Protein AF-A0A1D3DMA7-F1 (afdb_monomer_lite)

InterPro domains:
  IPR007815 Erythromycin esterase [PF05139] (58-186)
  IPR007815 Erythromycin esterase [PF05139] (232-275)
  IPR007815 Erythromycin esterase [cd14728] (28-183)
  IPR052036 Hydrolase/Phosphoribosyltransferase-associated [PTHR31299] (12-186)

Foldseek 3Di:
DDPLLVQVVLLDQDDPDLCSCVVVVVLCPLPPDDDQDDQALFFACSLQVVLSVVVCCCVPVLQQEDEDADDFVLQVLLQCCLLVPPPRDVQSLVSLCPQFDPVSQSCQFDSNSVSSNVLSVVNVVDDSVSRYGYGYDDPPPVPSVLVVVLVVCVVPPVVCNVVSVVLCVLCVVQVPAVVSVVVVVVDDPDDDDGDDSDPPPPPPPPPPDDDDDPDPDPDDDDDDDDRRRDCPVSQADKDWGADAPDADDPVCVPPPRTDIDRNVVPDPDDDDDPDTDTTGGPDPDDRPPRVDHDRDPPDD

pLDDT: mean 76.36, std 21.08, range [23.17, 98.25]

Structure (mmCIF, N/CA/C/O backbone):
data_AF-A0A1D3DMA7-F1
#
_entry.id   AF-A0A1D3DMA7-F1
#
loop_
_atom_site.group_PDB
_atom_site.id
_atom_site.type_symbol
_atom_site.label_atom_id
_atom_site.label_alt_id
_atom_site.label_comp_id
_atom_site.label_asym_id
_atom_site.label_entity_id
_atom_site.label_seq_id
_atom_site.pdbx_PDB_ins_code
_atom_site.Cartn_x
_atom_site.Cartn_y
_atom_site.Cartn_z
_atom_site.occupancy
_atom_site.B_iso_or_equiv
_atom_site.auth_seq_id
_atom_site.auth_comp_id
_atom_site.auth_asym_id
_atom_site.auth_atom_id
_atom_site.pdbx_PDB_model_num
ATOM 1 N N . MET A 1 1 ? -9.209 20.433 20.152 1.00 55.00 1 MET A N 1
ATOM 2 C CA . MET A 1 1 ? -9.693 19.279 19.365 1.00 55.00 1 MET A CA 1
ATOM 3 C C . MET A 1 1 ? -11.084 19.593 18.823 1.00 55.00 1 MET A C 1
ATOM 5 O O . MET A 1 1 ? -11.926 20.002 19.622 1.00 55.00 1 MET A O 1
ATOM 9 N N . PRO A 1 2 ? -11.323 19.481 17.505 1.00 68.88 2 PRO A N 1
ATOM 10 C CA . PRO A 1 2 ? -12.622 19.779 16.900 1.00 68.88 2 PRO A CA 1
ATOM 11 C C . PRO A 1 2 ? -13.761 18.920 17.488 1.00 68.88 2 PRO A C 1
ATOM 13 O O . PRO A 1 2 ? -13.507 17.783 17.899 1.00 68.88 2 PRO A O 1
ATOM 16 N N . PRO A 1 3 ? -15.020 19.403 17.503 1.00 76.44 3 PRO A N 1
ATOM 17 C CA . PRO A 1 3 ? -16.158 18.659 18.055 1.00 76.44 3 PRO A CA 1
ATOM 18 C C . PRO A 1 3 ? -16.335 17.261 17.451 1.00 76.44 3 PRO A C 1
ATOM 20 O O . PRO A 1 3 ? -16.655 16.321 18.177 1.00 76.44 3 PRO A O 1
ATOM 23 N N . THR A 1 4 ? -16.081 17.118 16.147 1.00 77.00 4 THR A N 1
ATOM 24 C CA . THR A 1 4 ? -16.158 15.840 15.426 1.00 77.00 4 THR A CA 1
ATOM 25 C C . THR A 1 4 ? -15.090 14.861 15.898 1.00 77.00 4 THR A C 1
ATOM 27 O O . THR A 1 4 ? -15.424 13.735 16.235 1.00 77.00 4 THR A O 1
ATOM 30 N N . ALA A 1 5 ? -13.832 15.293 16.033 1.00 77.38 5 ALA A N 1
ATOM 31 C CA . ALA A 1 5 ? -12.761 14.430 16.532 1.00 77.38 5 ALA A CA 1
ATOM 32 C C . ALA A 1 5 ? -13.073 13.903 17.946 1.00 77.38 5 ALA A C 1
ATOM 34 O O . ALA A 1 5 ? -12.804 12.747 18.254 1.00 77.38 5 ALA A O 1
ATOM 35 N N . ARG A 1 6 ? -13.714 14.714 18.804 1.00 82.81 6 ARG A N 1
ATOM 36 C CA . ARG A 1 6 ? -14.122 14.280 20.158 1.00 82.81 6 A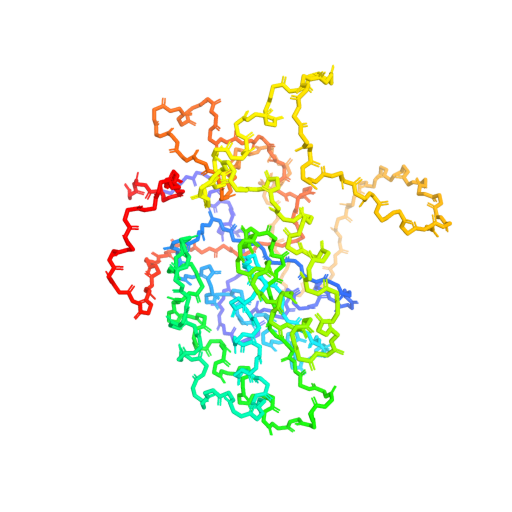RG A CA 1
ATOM 37 C C . ARG A 1 6 ? -15.184 13.193 20.126 1.00 82.81 6 ARG A C 1
ATOM 39 O O . ARG A 1 6 ? -15.147 12.304 20.967 1.00 82.81 6 ARG A O 1
ATOM 46 N N . ARG A 1 7 ? -16.106 13.273 19.168 1.00 84.19 7 ARG A N 1
ATOM 47 C CA . ARG A 1 7 ? -17.115 12.238 18.931 1.00 84.19 7 ARG A CA 1
ATOM 48 C C . ARG A 1 7 ? -16.476 10.952 18.424 1.00 84.19 7 ARG A C 1
ATOM 50 O O . ARG A 1 7 ? -16.664 9.925 19.056 1.00 84.19 7 ARG A O 1
ATOM 57 N N . VAL A 1 8 ? -15.627 11.043 17.396 1.00 83.56 8 VAL A N 1
ATOM 58 C CA . VAL A 1 8 ? -14.876 9.894 16.862 1.00 83.56 8 VAL A CA 1
ATOM 59 C C . VAL A 1 8 ? -14.104 9.189 17.977 1.00 83.56 8 VAL A C 1
ATOM 61 O O . VAL A 1 8 ? -14.236 7.985 18.150 1.00 83.56 8 VAL A O 1
ATOM 64 N N . ARG A 1 9 ? -13.356 9.939 18.794 1.00 82.38 9 ARG A N 1
ATOM 65 C CA . ARG A 1 9 ? -12.587 9.374 19.908 1.00 82.38 9 ARG A CA 1
ATOM 66 C C . ARG A 1 9 ? -13.458 8.721 20.984 1.00 82.38 9 ARG A C 1
ATOM 68 O O . ARG A 1 9 ? -13.053 7.715 21.548 1.00 82.38 9 ARG A O 1
ATOM 75 N N . ALA A 1 10 ? -14.614 9.304 21.305 1.00 83.38 10 ALA A N 1
ATOM 76 C CA . ALA A 1 10 ? -15.541 8.740 22.291 1.00 83.38 10 ALA A CA 1
ATOM 77 C C . ALA A 1 10 ? -16.228 7.455 21.799 1.00 83.38 10 ALA A C 1
ATOM 79 O O . ALA A 1 10 ? -16.635 6.629 22.615 1.00 83.38 10 ALA A O 1
ATOM 80 N N . ASP A 1 11 ? -16.350 7.317 20.482 1.00 84.75 11 ASP A N 1
ATOM 81 C CA . ASP A 1 11 ? -17.000 6.202 19.800 1.00 84.75 11 ASP A CA 1
ATOM 82 C C . ASP A 1 11 ? -16.021 5.070 19.442 1.00 84.75 11 ASP A C 1
ATOM 84 O O . ASP A 1 11 ? -16.431 3.916 19.310 1.00 84.75 11 ASP A O 1
ATOM 88 N N . ALA A 1 12 ? -14.728 5.385 19.314 1.00 84.62 12 ALA A N 1
ATOM 89 C CA . ALA A 1 12 ? -13.679 4.439 18.956 1.00 84.62 12 ALA A CA 1
ATOM 90 C C . ALA A 1 12 ? -13.408 3.404 20.059 1.00 84.62 12 ALA A C 1
ATOM 92 O O . ALA A 1 12 ? -13.396 3.708 21.255 1.00 84.62 12 ALA A O 1
ATOM 93 N N . LEU A 1 13 ? -13.106 2.175 19.637 1.00 85.00 13 LEU A N 1
ATOM 94 C CA . LEU A 1 13 ? -12.582 1.146 20.529 1.00 85.00 13 LEU A CA 1
ATOM 95 C C . LEU A 1 13 ? -11.100 1.438 20.816 1.00 85.00 13 LEU A C 1
ATOM 97 O O . LEU A 1 13 ? -10.334 1.658 19.875 1.00 85.00 13 LEU A O 1
ATOM 101 N N . PRO A 1 14 ? -10.674 1.469 22.091 1.00 82.12 14 PRO A N 1
ATOM 102 C CA . PRO A 1 14 ? -9.294 1.778 22.426 1.00 82.12 14 PRO A CA 1
ATOM 103 C C . PRO A 1 14 ? -8.364 0.641 21.997 1.00 82.12 14 PRO A C 1
ATOM 105 O O . PRO A 1 14 ? -8.670 -0.535 22.187 1.00 82.12 14 PRO A O 1
ATOM 108 N N . HIS A 1 15 ? -7.188 0.999 21.484 1.00 81.38 15 HIS A N 1
ATOM 109 C CA . HIS A 1 15 ? -6.123 0.039 21.228 1.00 81.38 15 HIS A CA 1
ATOM 110 C C . HIS A 1 15 ? -5.369 -0.258 22.533 1.00 81.38 15 HIS A C 1
ATOM 112 O O . HIS A 1 15 ? -4.537 0.534 22.973 1.00 81.38 15 HIS A O 1
ATOM 118 N N . THR A 1 16 ? -5.687 -1.379 23.179 1.00 80.88 16 THR A N 1
ATOM 119 C CA . THR A 1 16 ? -5.141 -1.781 24.490 1.00 80.88 16 THR A CA 1
ATOM 120 C C . THR A 1 16 ? -4.220 -3.002 24.421 1.00 80.88 16 THR A C 1
ATOM 122 O O . THR A 1 16 ? -3.730 -3.458 25.452 1.00 80.88 16 THR A O 1
ATOM 125 N N . GLY A 1 17 ? -3.955 -3.525 23.220 1.00 77.06 17 GLY A N 1
ATOM 126 C CA . GLY A 1 17 ? -3.071 -4.671 23.005 1.00 77.06 17 GLY A CA 1
ATOM 127 C C . GLY A 1 17 ? -3.348 -5.447 21.709 1.00 77.06 17 GLY A C 1
ATOM 128 O O . GLY A 1 17 ? -4.149 -5.001 20.883 1.00 77.06 17 GLY A O 1
ATOM 129 N N . PRO A 1 18 ? -2.729 -6.630 21.535 1.00 70.50 18 PRO A N 1
ATOM 130 C CA . PRO A 1 18 ? -2.763 -7.399 20.283 1.00 70.50 18 PRO A CA 1
ATOM 131 C C . PRO A 1 18 ? -4.171 -7.752 19.771 1.00 70.50 18 PRO A C 1
ATOM 133 O O . PRO A 1 18 ? -4.418 -7.703 18.569 1.00 70.50 18 PRO A O 1
ATOM 136 N N . GLY A 1 19 ? -5.116 -8.032 20.676 1.00 81.69 19 GLY A N 1
ATOM 137 C CA . GLY A 1 19 ? -6.510 -8.352 20.329 1.00 81.69 19 GLY A CA 1
ATOM 138 C C . GLY A 1 19 ? -7.369 -7.143 19.941 1.00 81.69 19 GLY A C 1
ATOM 139 O O . GLY A 1 19 ? -8.528 -7.291 19.573 1.00 81.69 19 GLY A O 1
ATOM 140 N N . SER A 1 20 ? -6.834 -5.919 19.979 1.00 85.38 20 SER A N 1
ATOM 141 C CA . SER A 1 20 ? -7.636 -4.716 19.680 1.00 85.38 20 SER A CA 1
ATOM 142 C C . SER A 1 20 ? -8.112 -4.651 18.227 1.00 85.38 20 SER A C 1
ATOM 144 O O . SER A 1 20 ? -9.029 -3.897 17.916 1.00 85.38 20 SER A O 1
ATOM 146 N N . LEU A 1 21 ? -7.478 -5.415 17.332 1.00 86.75 21 LEU A N 1
ATOM 147 C CA . LEU A 1 21 ? -7.894 -5.538 15.936 1.00 86.75 21 LEU A CA 1
ATOM 148 C C . LEU A 1 21 ? -8.882 -6.691 15.710 1.00 86.75 21 LEU A C 1
ATOM 150 O O . LEU A 1 21 ? -9.400 -6.799 14.604 1.00 86.75 21 LEU A O 1
ATOM 154 N N . ASP A 1 22 ? -9.190 -7.518 16.716 1.00 90.31 22 ASP A N 1
ATOM 155 C CA . ASP A 1 22 ? -10.132 -8.639 16.565 1.00 90.31 22 ASP A CA 1
ATOM 156 C C . ASP A 1 22 ? -11.498 -8.189 16.023 1.00 90.31 22 ASP A C 1
ATOM 158 O O . ASP A 1 22 ? -11.943 -8.781 15.040 1.00 90.31 22 ASP A O 1
ATOM 162 N N . PRO A 1 23 ? -12.116 -7.089 16.507 1.00 89.12 23 PRO A N 1
ATOM 163 C CA . PRO A 1 23 ? -13.382 -6.615 15.944 1.00 89.12 23 PRO A CA 1
ATOM 164 C C . PRO A 1 23 ? -13.278 -6.219 14.463 1.00 89.12 23 PRO A C 1
ATOM 166 O O . PRO A 1 23 ? -14.229 -6.385 13.701 1.00 89.12 23 PRO A O 1
ATOM 169 N N . LEU A 1 24 ? -12.120 -5.698 14.035 1.00 88.88 24 LEU A N 1
ATOM 170 C CA . LEU A 1 24 ? -11.867 -5.386 12.628 1.00 88.88 24 LEU A CA 1
ATOM 171 C C . LEU A 1 24 ? -11.730 -6.673 11.806 1.00 88.88 24 LEU A C 1
ATOM 173 O O . LEU A 1 24 ? -12.320 -6.772 10.735 1.00 88.88 24 LEU A O 1
ATOM 177 N N . MET A 1 25 ? -10.998 -7.668 12.312 1.00 91.38 25 MET A N 1
ATOM 178 C CA . MET A 1 25 ? -10.810 -8.955 11.635 1.00 91.38 25 MET A CA 1
ATOM 179 C C . MET A 1 25 ? -12.112 -9.757 11.529 1.00 91.38 25 MET A C 1
ATOM 181 O O . MET A 1 25 ? -12.370 -10.374 10.497 1.00 91.38 25 MET A O 1
ATOM 185 N N . GLU A 1 26 ? -12.948 -9.727 12.568 1.00 91.31 26 GLU A N 1
ATOM 186 C CA . GLU A 1 26 ? -14.300 -10.293 12.551 1.00 91.31 26 GLU A CA 1
ATOM 187 C C . GLU A 1 26 ? -15.176 -9.600 11.506 1.00 91.31 26 GLU A C 1
ATOM 189 O O . GLU A 1 26 ? -15.874 -10.270 10.747 1.00 91.31 26 GLU A O 1
ATOM 194 N N . ARG A 1 27 ? -15.098 -8.265 11.417 1.00 88.75 27 ARG A N 1
ATOM 195 C CA . ARG A 1 27 ? -15.850 -7.490 10.424 1.00 88.75 27 ARG A CA 1
ATOM 196 C C . ARG A 1 27 ? -15.408 -7.772 8.991 1.00 88.75 27 ARG A C 1
ATOM 198 O O . ARG A 1 27 ? -16.258 -7.840 8.109 1.00 88.75 27 ARG A O 1
ATOM 205 N N . ILE A 1 28 ? -14.103 -7.913 8.754 1.00 91.50 28 ILE A N 1
ATOM 206 C CA . ILE A 1 28 ? -13.573 -8.289 7.438 1.00 91.50 28 ILE A CA 1
ATOM 207 C C . ILE A 1 28 ? -14.116 -9.665 7.020 1.00 91.50 28 ILE A C 1
ATOM 209 O O . ILE A 1 28 ? -14.446 -9.863 5.850 1.00 91.50 28 ILE A O 1
ATOM 213 N N . GLY A 1 29 ? -14.243 -10.600 7.969 1.00 91.25 29 GLY A N 1
ATOM 214 C CA . GLY A 1 29 ? -14.811 -11.924 7.723 1.00 91.25 29 GLY A CA 1
ATOM 215 C C . GLY A 1 29 ? -14.066 -12.674 6.615 1.00 91.25 29 GLY A C 1
ATOM 216 O O . GLY A 1 29 ? -12.837 -12.760 6.637 1.00 91.25 29 GLY A O 1
ATOM 217 N N . ASP A 1 30 ? -14.823 -13.178 5.637 1.00 90.94 30 ASP A N 1
ATOM 218 C CA . ASP A 1 30 ? -14.319 -13.937 4.482 1.00 90.94 30 ASP A CA 1
ATOM 219 C C . ASP A 1 30 ? -14.198 -13.076 3.207 1.00 90.94 30 ASP A C 1
ATOM 221 O O . ASP A 1 30 ? -14.293 -13.578 2.081 1.00 90.94 30 ASP A O 1
ATOM 225 N N . ALA A 1 31 ? -14.040 -11.755 3.355 1.00 93.06 31 ALA A N 1
ATOM 226 C CA . ALA A 1 31 ? -13.909 -10.857 2.215 1.00 93.06 31 ALA A CA 1
ATOM 227 C C . ALA A 1 31 ? -12.736 -11.268 1.308 1.00 93.06 31 ALA A C 1
ATOM 229 O O . ALA A 1 31 ? -11.591 -11.400 1.737 1.00 93.06 31 ALA A O 1
ATOM 230 N N . ARG A 1 32 ? -13.019 -11.418 0.008 1.00 92.00 32 ARG A N 1
ATOM 231 C CA . ARG A 1 32 ? -12.004 -11.777 -0.995 1.00 92.00 32 ARG A CA 1
ATOM 232 C C . ARG A 1 32 ? -10.991 -10.658 -1.245 1.00 92.00 32 ARG A C 1
ATOM 234 O O . ARG A 1 32 ? -9.854 -10.932 -1.620 1.00 92.00 32 ARG A O 1
ATOM 241 N N . TYR A 1 33 ? -11.425 -9.412 -1.085 1.00 94.00 33 TYR A N 1
ATOM 242 C CA . TYR A 1 33 ? -10.616 -8.218 -1.286 1.00 94.00 33 TYR A CA 1
ATOM 243 C C . TYR A 1 33 ? -10.794 -7.307 -0.080 1.00 94.00 33 TYR A C 1
ATOM 245 O O . TYR A 1 33 ? -11.924 -7.025 0.314 1.00 94.00 33 TYR A O 1
ATOM 253 N N . VAL A 1 34 ? -9.680 -6.835 0.471 1.00 95.00 34 VAL A N 1
ATOM 254 C CA . VAL A 1 34 ? -9.659 -5.855 1.556 1.00 95.00 34 VAL A CA 1
ATOM 255 C C . VAL A 1 34 ? -8.923 -4.631 1.037 1.00 95.00 34 VAL A C 1
ATOM 257 O O . VAL A 1 34 ? -7.762 -4.726 0.643 1.00 95.00 34 VAL A O 1
ATOM 260 N N . LEU A 1 35 ? -9.620 -3.499 0.985 1.00 94.62 35 LEU A N 1
ATOM 261 C CA . LEU A 1 35 ? -9.072 -2.232 0.514 1.00 94.62 35 LEU A CA 1
ATOM 262 C C . LEU A 1 35 ? -8.754 -1.369 1.730 1.00 94.62 35 LEU A C 1
ATOM 264 O O . LEU A 1 35 ? -9.647 -1.048 2.512 1.00 94.62 35 LEU A O 1
ATOM 268 N N . ILE A 1 36 ? -7.484 -1.008 1.890 1.00 92.25 36 ILE A N 1
ATOM 269 C CA . ILE A 1 36 ? -7.024 -0.183 3.004 1.00 92.25 36 ILE A CA 1
ATOM 270 C C . ILE A 1 36 ? -6.544 1.141 2.426 1.00 92.25 36 ILE A C 1
ATOM 272 O O . ILE A 1 36 ? -5.622 1.168 1.617 1.00 92.25 36 ILE A O 1
ATOM 276 N N . GLY A 1 37 ? -7.216 2.223 2.811 1.00 89.00 37 GLY A N 1
ATOM 277 C CA . GLY A 1 37 ? -6.834 3.580 2.439 1.00 89.00 37 GLY A CA 1
ATOM 278 C C . GLY A 1 37 ? -6.134 4.302 3.583 1.00 89.00 37 GLY A C 1
ATOM 279 O O . GLY A 1 37 ? -6.285 3.947 4.752 1.00 89.00 37 GLY A O 1
ATOM 280 N N . GLU A 1 38 ? -5.426 5.365 3.235 1.00 86.56 38 GLU A N 1
ATOM 281 C CA . GLU A 1 38 ? -4.808 6.303 4.169 1.00 86.56 38 GLU A CA 1
ATOM 282 C C . GLU A 1 38 ? -5.386 7.708 4.001 1.00 86.56 38 GLU A C 1
ATOM 284 O O . GLU A 1 38 ? -6.177 7.939 3.091 1.00 86.56 38 GLU A O 1
ATOM 289 N N . ALA A 1 39 ? -5.034 8.637 4.900 1.00 83.38 39 ALA A N 1
ATOM 290 C CA . ALA A 1 39 ? -5.428 10.048 4.802 1.00 83.38 39 ALA A CA 1
ATOM 291 C C . ALA A 1 39 ? -4.294 10.957 4.268 1.00 83.38 39 ALA A C 1
ATOM 293 O O . ALA A 1 39 ? -4.525 12.126 3.948 1.00 83.38 39 ALA A O 1
ATOM 294 N N . SER A 1 40 ? -3.062 10.441 4.178 1.00 81.94 40 SER A N 1
ATOM 295 C CA . SER A 1 40 ? -1.881 11.146 3.668 1.00 81.94 40 SER A CA 1
ATOM 296 C C . SER A 1 40 ? -0.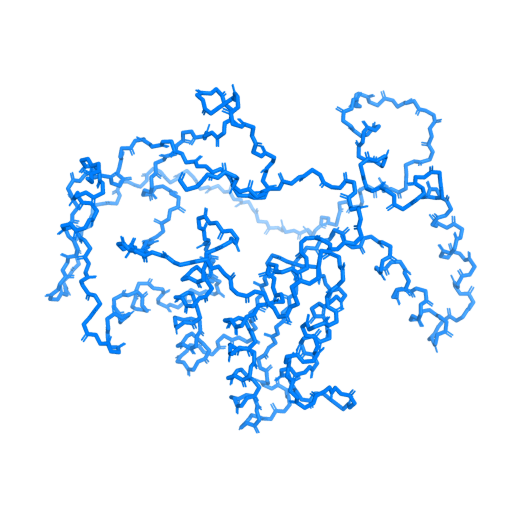771 10.149 3.312 1.00 81.94 40 SER A C 1
ATOM 298 O O . SER A 1 40 ? -0.642 9.130 3.979 1.00 81.94 40 SER A O 1
ATOM 300 N N . HIS A 1 41 ? 0.083 10.497 2.346 1.00 85.12 41 HIS A N 1
ATOM 301 C CA . HIS A 1 41 ? 1.282 9.713 2.036 1.00 85.12 41 HIS A CA 1
ATOM 302 C C . HIS A 1 41 ? 2.475 10.024 2.953 1.00 85.12 41 HIS A C 1
ATOM 304 O O . HIS A 1 41 ? 3.427 9.257 2.986 1.00 85.12 41 HIS A O 1
ATOM 310 N N . GLY A 1 42 ? 2.472 11.154 3.670 1.00 82.62 42 GLY A N 1
ATOM 311 C CA . GLY A 1 42 ? 3.632 11.670 4.417 1.00 82.62 42 GLY A CA 1
ATOM 312 C C . GLY A 1 42 ? 3.638 11.334 5.910 1.00 82.62 42 GLY A C 1
ATOM 313 O O . GLY A 1 42 ? 4.420 11.909 6.667 1.00 82.62 42 GLY A O 1
ATOM 314 N N . THR A 1 43 ? 2.752 10.442 6.351 1.00 87.06 43 THR A N 1
ATOM 315 C CA . THR A 1 43 ? 2.508 10.141 7.767 1.00 87.06 43 THR A CA 1
ATOM 316 C C . THR A 1 43 ? 2.913 8.707 8.090 1.00 87.06 43 THR A C 1
ATOM 318 O O . THR A 1 43 ? 2.365 7.777 7.506 1.00 87.06 43 THR A O 1
ATOM 321 N N . ALA A 1 44 ? 3.825 8.511 9.045 1.00 87.75 44 ALA A N 1
ATOM 322 C CA . ALA A 1 44 ? 4.375 7.189 9.369 1.00 87.75 44 ALA A CA 1
ATOM 323 C C . ALA A 1 44 ? 3.294 6.184 9.801 1.00 87.75 44 ALA A C 1
ATOM 325 O O . ALA A 1 44 ? 3.272 5.027 9.381 1.00 87.75 44 ALA A O 1
ATOM 326 N N . GLU A 1 45 ? 2.343 6.637 10.612 1.00 89.62 45 GLU A N 1
ATOM 327 C CA . GLU A 1 45 ? 1.282 5.803 11.161 1.00 89.62 45 GLU A CA 1
ATOM 328 C C . GLU A 1 45 ? 0.327 5.264 10.090 1.00 89.62 45 GLU A C 1
ATOM 330 O O . GLU A 1 45 ? -0.263 4.203 10.291 1.00 89.62 45 GLU A O 1
ATOM 335 N N . PHE A 1 46 ? 0.214 5.941 8.946 1.00 89.38 46 PHE A N 1
ATOM 336 C CA . PHE A 1 46 ? -0.579 5.466 7.814 1.00 89.38 46 PHE A CA 1
ATOM 337 C C . PHE A 1 46 ? 0.090 4.333 7.029 1.00 89.38 46 PHE A C 1
ATOM 339 O O . PHE A 1 46 ? -0.602 3.632 6.310 1.00 89.38 46 PHE A O 1
ATOM 346 N N . TYR A 1 47 ? 1.370 4.042 7.267 1.00 92.38 47 TYR A N 1
ATOM 347 C CA . TYR A 1 47 ? 2.015 2.812 6.787 1.00 92.38 47 TYR A CA 1
ATOM 348 C C . TYR A 1 47 ? 2.074 1.759 7.891 1.00 92.38 47 TYR A C 1
ATOM 350 O O . TYR A 1 47 ? 1.798 0.580 7.664 1.00 92.38 47 TYR A O 1
ATOM 358 N N . ARG A 1 48 ? 2.389 2.190 9.117 1.00 89.56 48 ARG A N 1
ATOM 359 C CA . ARG A 1 48 ? 2.555 1.292 10.262 1.00 89.56 48 ARG A CA 1
ATOM 360 C C . ARG A 1 48 ? 1.261 0.596 10.666 1.00 89.56 48 ARG A C 1
ATOM 362 O O . ARG A 1 48 ? 1.267 -0.611 10.882 1.00 89.56 48 ARG A O 1
ATOM 369 N N . TRP A 1 49 ? 0.153 1.328 10.783 1.00 90.06 49 TRP A N 1
ATOM 370 C CA . TRP A 1 49 ? -1.097 0.731 11.258 1.00 90.06 49 TRP A CA 1
ATOM 371 C C . TRP A 1 49 ? -1.775 -0.166 10.237 1.00 90.06 49 TRP A C 1
ATOM 373 O O . TRP A 1 49 ? -2.256 -1.210 10.661 1.00 90.06 49 TRP A O 1
ATOM 383 N N . PRO A 1 50 ? -1.794 0.149 8.929 1.00 91.75 50 PRO A N 1
ATOM 384 C CA . PRO A 1 50 ? -2.245 -0.802 7.914 1.00 91.75 50 PRO A CA 1
ATOM 385 C C . PRO A 1 50 ? -1.417 -2.083 7.833 1.00 91.75 50 PRO A C 1
ATOM 387 O O . PRO A 1 50 ? -1.961 -3.127 7.467 1.00 91.75 50 PRO A O 1
ATOM 390 N N . ALA A 1 51 ? -0.133 -2.045 8.208 1.00 93.88 51 ALA A N 1
ATOM 391 C CA . ALA A 1 51 ? 0.705 -3.239 8.227 1.00 93.88 51 ALA A CA 1
ATOM 392 C C . ALA A 1 51 ? 0.171 -4.304 9.202 1.00 93.88 51 ALA A C 1
ATOM 394 O O . ALA A 1 51 ? 0.135 -5.476 8.844 1.00 93.88 51 ALA A O 1
ATOM 395 N N . GLU A 1 52 ? -0.310 -3.926 10.390 1.00 91.56 52 GLU A N 1
ATOM 396 C CA . GLU A 1 52 ? -0.770 -4.880 11.415 1.00 91.56 52 GLU A CA 1
ATOM 397 C C . GLU A 1 52 ? -1.966 -5.765 10.991 1.00 91.56 52 GLU A C 1
ATOM 399 O O . GLU A 1 52 ? -1.829 -6.992 11.010 1.00 91.56 52 GLU A O 1
ATOM 404 N N . PRO A 1 53 ? -3.127 -5.233 10.551 1.00 91.81 53 PRO A N 1
ATOM 405 C CA . PRO A 1 53 ? -4.202 -6.072 10.034 1.00 91.81 53 PRO A CA 1
ATOM 406 C C . PRO A 1 53 ? -3.772 -6.799 8.756 1.00 91.81 53 PRO A C 1
ATOM 408 O O . PRO A 1 53 ? -4.187 -7.932 8.551 1.00 91.81 53 PRO A O 1
ATOM 411 N N . THR A 1 54 ? -2.892 -6.221 7.929 1.00 96.19 54 THR A N 1
ATOM 412 C CA . THR A 1 54 ? -2.362 -6.913 6.741 1.00 96.19 54 THR A CA 1
ATOM 413 C C . THR A 1 54 ? -1.571 -8.167 7.119 1.00 96.19 54 THR A C 1
ATOM 415 O O . THR A 1 54 ? -1.760 -9.211 6.494 1.00 96.19 54 THR A O 1
ATOM 418 N N . ARG A 1 55 ? -0.743 -8.112 8.173 1.00 96.00 55 ARG A N 1
ATOM 419 C CA . ARG A 1 55 ? -0.043 -9.292 8.706 1.00 96.00 55 ARG A CA 1
ATOM 420 C C . ARG A 1 55 ? -1.030 -10.374 9.124 1.00 96.00 55 ARG A C 1
ATOM 422 O O . ARG A 1 55 ? -0.907 -11.512 8.684 1.00 96.00 55 ARG A O 1
ATOM 429 N N . ARG A 1 56 ? -2.065 -9.997 9.879 1.00 94.94 56 ARG A N 1
ATOM 430 C CA . ARG A 1 56 ? -3.120 -10.924 10.311 1.00 94.94 56 ARG A CA 1
ATOM 431 C C . ARG A 1 56 ? -3.910 -11.504 9.142 1.00 94.94 56 ARG A C 1
ATOM 433 O O . ARG A 1 56 ? -4.230 -12.684 9.149 1.00 94.94 56 ARG A O 1
ATOM 440 N N . LEU A 1 57 ? -4.199 -10.721 8.106 1.00 95.81 57 LEU A N 1
ATOM 441 C CA . LEU A 1 57 ? -4.864 -11.216 6.896 1.00 95.81 57 LEU A CA 1
ATOM 442 C C . LEU A 1 57 ? -4.008 -12.249 6.152 1.00 95.81 57 LEU A C 1
ATOM 444 O O . LEU A 1 57 ? -4.526 -13.249 5.651 1.00 95.81 57 LEU A O 1
ATOM 448 N N . VAL A 1 58 ? -2.695 -12.039 6.107 1.00 96.25 58 VAL A N 1
ATOM 449 C CA . VAL A 1 58 ? -1.748 -13.005 5.545 1.00 96.25 58 VAL A CA 1
ATOM 450 C C . VAL A 1 58 ? -1.684 -14.275 6.404 1.00 96.25 58 VAL A C 1
ATOM 452 O O . VAL A 1 58 ? -1.835 -15.377 5.878 1.00 96.25 58 VAL A O 1
ATOM 455 N N . GLU A 1 59 ? -1.520 -14.135 7.719 1.00 94.94 59 GLU A N 1
ATOM 456 C CA . GLU A 1 59 ? -1.325 -15.255 8.648 1.00 94.94 59 GLU A CA 1
ATOM 457 C C . GLU A 1 59 ? -2.603 -16.071 8.903 1.00 94.94 59 GLU A C 1
ATOM 459 O O . GLU A 1 59 ? -2.560 -17.301 8.895 1.00 94.94 59 GLU A O 1
ATOM 464 N N . GLU A 1 60 ? -3.739 -15.403 9.113 1.00 94.25 60 GLU A N 1
ATOM 465 C CA . GLU A 1 60 ? -4.992 -16.001 9.599 1.00 94.25 60 GLU A CA 1
ATOM 466 C C . GLU A 1 60 ? -6.036 -16.226 8.500 1.00 94.25 60 GLU A C 1
ATOM 468 O O . GLU A 1 60 ? -6.972 -17.004 8.697 1.00 94.25 60 GLU A O 1
ATOM 473 N N . ARG A 1 61 ? -5.936 -15.509 7.372 1.00 92.69 61 ARG A N 1
ATOM 474 C CA . ARG A 1 61 ? -6.934 -15.541 6.282 1.00 92.69 61 ARG A CA 1
ATOM 475 C C . ARG A 1 61 ? -6.353 -15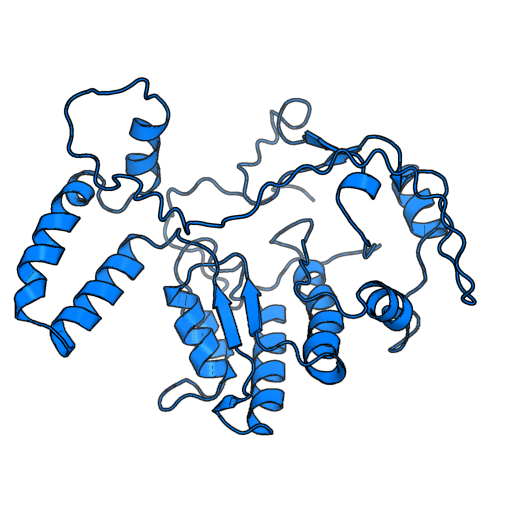.961 4.932 1.00 92.69 61 ARG A C 1
ATOM 477 O O . ARG A 1 61 ? -7.098 -16.111 3.970 1.00 92.69 61 ARG A O 1
ATOM 484 N N . GLY A 1 62 ? -5.045 -16.210 4.856 1.00 91.94 62 GLY A N 1
ATOM 485 C CA . GLY A 1 62 ? -4.405 -16.764 3.663 1.00 91.94 62 GLY A CA 1
ATOM 486 C C . GLY A 1 62 ? -4.395 -15.819 2.461 1.00 91.94 62 GLY A C 1
ATOM 487 O O . GLY A 1 62 ? -4.379 -16.286 1.318 1.00 91.94 62 GLY A O 1
ATOM 488 N N . VAL A 1 63 ? -4.398 -14.500 2.695 1.00 94.81 63 VAL A N 1
ATOM 489 C CA . VAL A 1 63 ? -4.220 -13.514 1.622 1.00 94.81 63 VAL A CA 1
ATOM 490 C C . VAL A 1 63 ? -2.929 -13.811 0.859 1.00 94.81 63 VAL A C 1
ATOM 492 O O . VAL A 1 63 ? -1.853 -13.938 1.438 1.00 94.81 63 VAL A O 1
ATOM 495 N N . SER A 1 64 ? -3.047 -13.946 -0.463 1.00 94.50 64 SER A N 1
ATOM 496 C CA . SER A 1 64 ? -1.954 -14.431 -1.317 1.00 94.50 64 SER A CA 1
ATOM 497 C C . SER A 1 64 ? -1.058 -13.321 -1.865 1.00 94.50 64 SER A C 1
ATOM 499 O O . SER A 1 64 ? 0.026 -13.602 -2.373 1.00 94.50 64 SER A O 1
ATOM 501 N N . PHE A 1 65 ? -1.486 -12.062 -1.795 1.00 95.94 65 PHE A N 1
ATOM 502 C CA . PHE A 1 65 ? -0.650 -10.925 -2.161 1.00 95.94 65 PHE A CA 1
ATOM 503 C C . PHE A 1 65 ? -1.155 -9.624 -1.544 1.00 95.94 65 PHE A C 1
ATOM 505 O O . PHE A 1 65 ? -2.341 -9.473 -1.260 1.00 95.94 65 PHE A O 1
ATOM 512 N N . VAL A 1 66 ? -0.240 -8.670 -1.413 1.00 96.50 66 VAL A N 1
ATOM 513 C CA . VAL A 1 66 ? -0.524 -7.272 -1.093 1.00 96.50 66 VAL A CA 1
ATOM 514 C C . VAL A 1 66 ? -0.253 -6.448 -2.344 1.00 96.50 66 VAL A C 1
ATOM 516 O O . VAL A 1 66 ? 0.775 -6.635 -2.996 1.00 96.50 66 VAL A O 1
ATOM 519 N N . ALA A 1 67 ? -1.177 -5.565 -2.706 1.00 93.56 67 ALA A N 1
ATOM 520 C CA . ALA A 1 67 ? -1.029 -4.685 -3.855 1.00 93.56 67 ALA A CA 1
ATOM 521 C C . ALA A 1 67 ? -1.170 -3.227 -3.414 1.00 93.56 67 ALA A C 1
ATOM 523 O O . ALA A 1 67 ? -2.097 -2.900 -2.678 1.00 93.56 67 ALA A O 1
ATOM 524 N N . VAL A 1 68 ? -0.233 -2.381 -3.836 1.00 91.62 68 VAL A N 1
ATOM 525 C CA . VAL A 1 68 ? -0.103 -0.993 -3.380 1.00 91.62 68 VAL A CA 1
ATOM 526 C C . VAL A 1 68 ? -0.265 0.001 -4.531 1.00 91.62 68 VAL A C 1
ATOM 528 O O . VAL A 1 68 ? -0.015 -0.343 -5.689 1.00 91.62 68 VAL A O 1
ATOM 531 N N . GLU A 1 69 ? -0.659 1.234 -4.203 1.00 87.88 69 GLU A N 1
ATOM 532 C CA . GLU A 1 69 ? -0.684 2.392 -5.113 1.00 87.88 69 GLU A CA 1
ATOM 533 C C . GLU A 1 69 ? 0.750 2.775 -5.501 1.00 87.88 69 GLU A C 1
ATOM 535 O O . GLU A 1 69 ? 1.392 3.622 -4.888 1.00 87.88 69 GLU A O 1
ATOM 540 N N . GLY A 1 70 ? 1.325 2.052 -6.454 1.00 80.38 70 GLY A N 1
ATOM 541 C CA . GLY A 1 70 ? 2.658 2.328 -6.953 1.00 80.38 70 GLY A CA 1
ATOM 542 C C . GLY A 1 70 ? 2.969 1.547 -8.214 1.00 80.38 70 GLY A C 1
ATOM 543 O O . GLY A 1 70 ? 2.295 0.575 -8.556 1.00 80.38 70 GLY A O 1
ATOM 544 N N . ASP A 1 71 ? 4.015 1.978 -8.905 1.00 77.31 71 ASP A N 1
ATOM 545 C CA . ASP A 1 71 ? 4.346 1.491 -10.237 1.00 77.31 71 ASP A CA 1
ATOM 546 C C . ASP A 1 71 ? 4.769 0.022 -10.287 1.00 77.31 71 ASP A C 1
ATOM 548 O O . ASP A 1 71 ? 5.619 -0.439 -9.517 1.00 77.31 71 ASP A O 1
ATOM 552 N N . TRP A 1 72 ? 4.235 -0.702 -11.272 1.00 79.38 72 TRP A N 1
ATOM 553 C CA . TRP A 1 72 ? 4.529 -2.120 -11.477 1.00 79.38 72 TRP A CA 1
ATOM 554 C C . TRP A 1 72 ? 6.034 -2.467 -11.587 1.00 79.38 72 TRP A C 1
ATOM 556 O O . TRP A 1 72 ? 6.464 -3.379 -10.873 1.00 79.38 72 TRP A O 1
ATOM 566 N N . PRO A 1 73 ? 6.865 -1.803 -12.428 1.00 73.94 73 PRO A N 1
ATOM 567 C CA . PRO A 1 73 ? 8.262 -2.205 -12.636 1.00 73.94 73 PRO A CA 1
ATOM 568 C C . PRO A 1 73 ? 9.107 -2.139 -11.361 1.00 73.94 73 PRO A C 1
ATOM 570 O O . PRO A 1 73 ? 9.832 -3.084 -11.053 1.00 73.94 73 PRO A O 1
ATOM 573 N N . ASP A 1 74 ? 8.954 -1.067 -10.590 1.00 77.88 74 ASP A N 1
ATOM 574 C CA . ASP A 1 74 ? 9.632 -0.887 -9.307 1.00 77.88 74 ASP A CA 1
ATOM 575 C C . ASP A 1 74 ? 9.179 -1.956 -8.302 1.00 77.88 74 ASP A C 1
ATOM 577 O O . ASP A 1 74 ? 9.990 -2.595 -7.626 1.00 77.88 74 ASP A O 1
ATOM 581 N N . ARG A 1 75 ? 7.871 -2.240 -8.247 1.00 84.50 75 ARG A N 1
ATOM 582 C CA . ARG A 1 75 ? 7.333 -3.226 -7.299 1.00 84.50 75 ARG A CA 1
ATOM 583 C C . ARG A 1 75 ? 7.689 -4.652 -7.684 1.00 84.50 75 ARG A C 1
ATOM 585 O O . ARG A 1 75 ? 7.720 -5.502 -6.804 1.00 84.50 75 ARG A O 1
ATOM 592 N N . LEU A 1 76 ? 8.059 -4.926 -8.934 1.00 86.25 76 LEU A N 1
ATOM 593 C CA . LEU A 1 76 ? 8.604 -6.229 -9.305 1.00 86.25 76 LEU A CA 1
ATOM 594 C C . LEU A 1 76 ? 9.925 -6.527 -8.575 1.00 86.25 76 LEU A C 1
ATOM 596 O O . LEU A 1 76 ? 10.164 -7.676 -8.200 1.00 86.25 76 LEU A O 1
ATOM 600 N N . ALA A 1 77 ? 10.776 -5.524 -8.340 1.00 89.19 77 ALA A N 1
ATOM 601 C CA . ALA A 1 77 ? 12.002 -5.710 -7.562 1.00 89.19 77 ALA A CA 1
ATOM 602 C C . ALA A 1 77 ? 11.682 -6.023 -6.092 1.00 89.19 77 ALA A C 1
ATOM 604 O O . ALA A 1 77 ? 12.213 -6.989 -5.539 1.00 89.19 77 ALA A O 1
ATOM 605 N N . ALA A 1 78 ? 10.752 -5.271 -5.494 1.00 92.31 78 ALA A N 1
ATOM 606 C CA . ALA A 1 78 ? 10.273 -5.520 -4.135 1.00 92.31 78 ALA A CA 1
ATOM 607 C C . ALA A 1 78 ? 9.618 -6.907 -4.006 1.00 92.31 78 ALA A C 1
ATOM 609 O O . ALA A 1 78 ? 9.976 -7.660 -3.105 1.00 92.31 78 ALA A O 1
ATOM 610 N N . HIS A 1 79 ? 8.748 -7.291 -4.949 1.00 95.00 79 HIS A N 1
ATOM 611 C CA . HIS A 1 79 ? 8.155 -8.627 -5.046 1.00 95.00 79 HIS A CA 1
ATOM 612 C C . HIS A 1 79 ? 9.228 -9.714 -4.990 1.00 95.00 79 HIS A C 1
ATOM 614 O O . HIS A 1 79 ? 9.174 -10.605 -4.147 1.00 95.00 79 HIS A O 1
ATOM 620 N N . ARG A 1 80 ? 10.232 -9.617 -5.870 1.00 95.25 80 ARG A N 1
ATOM 621 C CA . ARG A 1 80 ? 11.319 -10.596 -5.960 1.00 95.25 80 ARG A CA 1
ATOM 622 C C . ARG A 1 80 ? 12.099 -10.701 -4.652 1.00 95.25 80 ARG A C 1
ATOM 624 O O . ARG A 1 80 ? 12.440 -11.817 -4.262 1.00 95.25 80 ARG A O 1
ATOM 631 N N . ALA A 1 81 ? 12.354 -9.579 -3.979 1.00 95.94 81 ALA A N 1
ATOM 632 C CA . ALA A 1 81 ? 13.035 -9.567 -2.689 1.00 95.94 81 ALA A CA 1
ATOM 633 C C . ALA A 1 81 ? 12.185 -10.220 -1.586 1.00 95.94 81 ALA A C 1
ATOM 635 O O . ALA A 1 81 ? 12.670 -11.114 -0.893 1.00 95.94 81 ALA A O 1
ATOM 636 N N . VAL A 1 82 ? 10.895 -9.873 -1.469 1.00 97.56 82 VAL A N 1
ATOM 637 C CA . VAL A 1 82 ? 10.020 -10.466 -0.437 1.00 97.56 82 VAL A CA 1
ATOM 638 C C . VAL A 1 82 ? 9.719 -11.942 -0.687 1.00 97.56 82 VAL A C 1
ATOM 640 O O . VAL A 1 82 ? 9.486 -12.689 0.259 1.00 97.56 82 VAL A O 1
ATOM 643 N N . THR A 1 83 ? 9.747 -12.409 -1.936 1.00 97.31 83 THR A N 1
ATOM 644 C CA . THR A 1 83 ? 9.591 -13.837 -2.249 1.00 97.31 83 THR A CA 1
ATOM 645 C C . THR A 1 83 ? 10.915 -14.591 -2.291 1.00 97.31 83 THR A C 1
ATOM 647 O O . THR A 1 83 ? 10.905 -15.757 -2.684 1.00 97.31 83 THR A O 1
ATOM 650 N N . ALA A 1 84 ? 12.044 -13.965 -1.932 1.00 95.44 84 ALA A N 1
ATOM 651 C CA . ALA A 1 84 ? 13.388 -14.544 -2.016 1.00 95.44 84 ALA A CA 1
ATOM 652 C C . ALA A 1 84 ? 13.655 -15.223 -3.376 1.00 95.44 84 ALA A C 1
ATOM 654 O O . ALA A 1 84 ? 14.069 -16.383 -3.454 1.00 95.44 84 ALA A O 1
ATOM 655 N N . ALA A 1 85 ? 13.323 -14.521 -4.463 1.00 94.44 85 ALA A N 1
ATOM 656 C CA . ALA A 1 85 ? 13.554 -15.008 -5.814 1.00 94.44 85 ALA A CA 1
ATOM 657 C C . ALA A 1 85 ? 15.068 -15.090 -6.101 1.00 94.44 85 ALA A C 1
ATOM 659 O O . ALA A 1 85 ? 15.821 -14.234 -5.633 1.00 94.44 85 ALA A O 1
ATOM 660 N N . PRO A 1 86 ? 15.538 -16.055 -6.914 1.00 93.00 86 PRO A N 1
ATOM 661 C CA . PRO A 1 86 ? 16.952 -16.150 -7.269 1.00 93.00 86 PRO A CA 1
ATOM 662 C C . PRO A 1 86 ? 17.508 -14.835 -7.835 1.00 93.00 86 PRO A C 1
ATOM 664 O O . PRO A 1 86 ? 16.931 -14.256 -8.763 1.00 93.00 86 PRO A O 1
ATOM 667 N N . GLY A 1 87 ? 18.625 -14.370 -7.268 1.00 91.75 87 GLY A N 1
ATOM 668 C CA . GLY A 1 87 ? 19.289 -13.118 -7.645 1.00 91.75 87 GLY A CA 1
ATOM 669 C C . GLY A 1 87 ? 18.602 -11.840 -7.150 1.00 91.75 87 GLY A C 1
ATOM 670 O O . GLY A 1 87 ? 18.974 -10.758 -7.594 1.00 91.75 87 GLY A O 1
ATOM 671 N N . ALA A 1 88 ? 17.581 -11.939 -6.294 1.00 93.75 88 ALA A N 1
ATOM 672 C CA . ALA A 1 88 ? 17.052 -10.786 -5.573 1.00 93.75 88 ALA A CA 1
ATOM 673 C C . ALA A 1 88 ? 17.949 -10.436 -4.367 1.00 93.75 88 ALA A C 1
ATOM 675 O O . ALA A 1 88 ? 18.602 -11.338 -3.838 1.00 93.75 88 ALA A O 1
ATOM 676 N N . PRO A 1 89 ? 17.968 -9.166 -3.921 1.00 93.88 89 PRO A N 1
ATOM 677 C CA . PRO A 1 89 ? 18.638 -8.780 -2.683 1.00 93.88 89 PRO A CA 1
ATOM 678 C C . PRO A 1 89 ? 18.124 -9.564 -1.474 1.00 93.88 89 PRO A C 1
ATOM 680 O O . PRO A 1 89 ? 16.938 -9.907 -1.404 1.00 93.88 89 PRO A O 1
ATOM 683 N N . ASP A 1 90 ? 19.008 -9.813 -0.507 1.00 93.19 90 ASP A N 1
ATOM 684 C CA . ASP A 1 90 ? 18.631 -10.496 0.730 1.00 93.19 90 ASP A CA 1
ATOM 685 C C . ASP A 1 90 ? 17.778 -9.609 1.636 1.00 93.19 90 ASP A C 1
ATOM 687 O O . ASP A 1 90 ? 16.782 -10.093 2.177 1.00 93.19 90 ASP A O 1
ATOM 691 N N . ASP A 1 91 ? 18.109 -8.322 1.760 1.00 96.12 91 ASP A N 1
ATOM 692 C CA . ASP A 1 91 ? 17.280 -7.343 2.461 1.00 96.12 91 ASP A CA 1
ATOM 693 C C . ASP A 1 91 ? 16.329 -6.639 1.470 1.00 96.12 91 ASP A C 1
ATOM 695 O O . ASP A 1 91 ? 16.794 -5.925 0.575 1.00 96.12 91 ASP A O 1
ATOM 699 N N . PRO A 1 92 ? 14.992 -6.764 1.622 1.00 95.94 92 PRO A N 1
ATOM 700 C CA . PRO A 1 92 ? 14.024 -6.039 0.798 1.00 95.94 92 PRO A CA 1
ATOM 701 C C . PRO A 1 92 ? 14.215 -4.521 0.789 1.00 95.94 92 PRO A C 1
ATOM 703 O O . PRO A 1 92 ? 13.815 -3.870 -0.178 1.00 95.94 92 PRO A O 1
ATOM 706 N N . ARG A 1 93 ? 14.860 -3.952 1.816 1.00 95.31 93 ARG A N 1
ATOM 707 C CA . ARG A 1 93 ? 15.242 -2.538 1.842 1.00 95.31 93 ARG A CA 1
ATOM 708 C C . ARG A 1 93 ? 16.042 -2.129 0.605 1.00 95.31 93 ARG A C 1
ATOM 710 O O . ARG A 1 93 ? 15.770 -1.070 0.051 1.00 95.31 93 ARG A O 1
ATOM 717 N N . GLU A 1 94 ? 16.980 -2.957 0.148 1.00 93.69 94 GLU A N 1
ATOM 718 C CA . GLU A 1 94 ? 17.814 -2.648 -1.022 1.00 93.69 94 GLU A CA 1
ATOM 719 C C . GLU A 1 94 ? 16.969 -2.503 -2.296 1.00 93.69 94 GLU A C 1
ATOM 721 O O . GLU A 1 94 ? 17.215 -1.624 -3.121 1.00 93.69 94 GLU A O 1
ATOM 726 N N . ALA A 1 95 ? 15.923 -3.325 -2.438 1.00 92.25 95 ALA A N 1
ATOM 727 C CA . ALA A 1 95 ? 14.992 -3.225 -3.557 1.00 92.25 95 ALA A CA 1
ATOM 728 C C . ALA A 1 95 ? 14.154 -1.936 -3.498 1.00 92.25 95 ALA A C 1
ATOM 730 O O . ALA A 1 95 ? 13.937 -1.308 -4.532 1.00 92.25 95 ALA A O 1
ATOM 731 N N . LEU A 1 96 ? 13.720 -1.524 -2.301 1.00 91.50 96 LEU A N 1
ATOM 732 C CA . LEU A 1 96 ? 12.966 -0.281 -2.094 1.00 91.50 96 LEU A CA 1
ATOM 733 C C . LEU A 1 96 ? 13.831 0.963 -2.315 1.00 91.50 96 LEU A C 1
ATOM 735 O O . LEU A 1 96 ? 13.365 1.955 -2.868 1.00 91.50 96 LEU A O 1
ATOM 739 N N . GLU A 1 97 ? 15.106 0.919 -1.931 1.00 89.56 97 GLU A N 1
ATOM 740 C CA . GLU A 1 97 ? 16.053 1.992 -2.234 1.00 89.56 97 GLU A CA 1
ATOM 741 C C . GLU A 1 97 ? 16.230 2.172 -3.750 1.00 89.56 97 GLU A C 1
ATOM 743 O O . GLU A 1 97 ? 16.497 3.278 -4.204 1.00 89.56 97 GLU A O 1
ATOM 748 N N . GLY A 1 98 ? 16.006 1.139 -4.562 1.00 84.44 98 GLY A N 1
ATOM 749 C CA . GLY A 1 98 ? 15.975 1.240 -6.024 1.00 84.44 98 GLY A CA 1
ATOM 750 C C . GLY A 1 98 ? 14.837 2.095 -6.600 1.00 84.44 98 GLY A C 1
ATOM 751 O O . GLY A 1 98 ? 14.775 2.254 -7.816 1.00 84.44 98 GLY A O 1
ATOM 752 N N . PHE A 1 99 ? 13.932 2.645 -5.785 1.00 82.69 99 PHE A N 1
ATOM 753 C CA . PHE A 1 99 ? 12.850 3.499 -6.277 1.00 82.69 99 PHE A CA 1
ATOM 754 C C . PHE A 1 99 ? 13.379 4.909 -6.544 1.00 82.69 99 PHE A C 1
ATOM 756 O O . PHE A 1 99 ? 13.873 5.597 -5.646 1.00 82.69 99 PHE A O 1
ATOM 763 N N . HIS A 1 100 ? 13.289 5.336 -7.802 1.00 73.81 100 HIS A N 1
ATOM 764 C CA . HIS A 1 100 ? 13.866 6.601 -8.267 1.00 73.81 100 HIS A CA 1
ATOM 765 C C . HIS A 1 100 ? 12.828 7.590 -8.799 1.00 73.81 100 HIS A C 1
ATOM 767 O O . HIS A 1 100 ? 13.115 8.784 -8.880 1.00 73.81 100 HIS A O 1
ATOM 773 N N . ARG A 1 101 ? 11.630 7.116 -9.155 1.00 71.56 101 ARG A N 1
ATOM 774 C CA . ARG A 1 101 ? 10.547 7.970 -9.638 1.00 71.56 101 ARG A CA 1
ATOM 775 C C . ARG A 1 101 ? 9.908 8.719 -8.470 1.00 71.56 101 ARG A C 1
ATOM 777 O O . ARG A 1 101 ? 9.760 8.171 -7.379 1.00 71.56 101 ARG A O 1
ATOM 784 N N . TRP A 1 102 ? 9.527 9.970 -8.701 1.00 60.66 102 TRP A N 1
ATOM 785 C CA . TRP A 1 102 ? 8.797 10.752 -7.715 1.00 60.66 102 TRP A CA 1
ATOM 786 C C . TRP A 1 102 ? 7.360 10.214 -7.508 1.00 60.66 102 TRP A C 1
ATOM 788 O O . TRP A 1 102 ? 6.729 9.771 -8.471 1.00 60.66 102 TRP A O 1
ATOM 798 N N . PRO A 1 103 ? 6.838 10.233 -6.266 1.00 68.50 103 PRO A N 1
ATOM 799 C CA . PRO A 1 103 ? 7.566 10.463 -5.019 1.00 68.50 103 PRO A CA 1
ATOM 800 C C . PRO A 1 103 ? 8.320 9.198 -4.570 1.00 68.50 103 PRO A C 1
ATOM 802 O O . PRO A 1 103 ? 7.714 8.221 -4.129 1.00 68.50 103 PRO A O 1
ATOM 805 N N . ALA A 1 104 ? 9.659 9.230 -4.601 1.00 74.94 104 ALA A N 1
ATOM 806 C CA . ALA A 1 104 ? 10.479 8.063 -4.250 1.00 74.94 104 ALA A CA 1
ATOM 807 C C . ALA A 1 104 ? 10.255 7.626 -2.791 1.00 74.94 104 ALA A C 1
ATOM 809 O O . ALA A 1 104 ? 10.209 6.441 -2.475 1.00 74.94 104 ALA A O 1
ATOM 810 N N . TRP A 1 105 ? 10.046 8.602 -1.908 1.00 81.62 105 TRP A N 1
ATOM 811 C CA . TRP A 1 105 ? 9.863 8.423 -0.471 1.00 81.62 105 TRP A CA 1
ATOM 812 C C . TRP A 1 105 ? 8.556 7.721 -0.082 1.00 81.62 105 TRP A C 1
ATOM 814 O O . TRP A 1 105 ? 8.511 7.123 0.990 1.00 81.62 105 TRP A O 1
ATOM 824 N N . MET A 1 106 ? 7.513 7.773 -0.922 1.00 84.88 106 MET A N 1
ATOM 825 C CA . MET A 1 106 ? 6.169 7.289 -0.570 1.00 84.88 106 MET A CA 1
ATOM 826 C C . MET A 1 106 ? 6.196 5.814 -0.179 1.00 84.88 106 MET A C 1
ATOM 828 O O . MET A 1 106 ? 5.704 5.445 0.875 1.00 84.88 106 MET A O 1
ATOM 832 N N . TRP A 1 107 ? 6.899 4.982 -0.945 1.00 88.44 107 TRP A N 1
ATOM 833 C CA . TRP A 1 107 ? 7.061 3.560 -0.617 1.00 88.44 107 TRP A CA 1
ATOM 834 C C . TRP A 1 107 ? 8.497 3.158 -0.280 1.00 88.44 107 TRP A C 1
ATOM 836 O O . TRP A 1 107 ? 8.704 2.071 0.253 1.00 88.44 107 TRP A O 1
ATOM 846 N N . ALA A 1 108 ? 9.493 4.008 -0.554 1.00 90.50 108 ALA A N 1
ATOM 847 C CA . ALA A 1 108 ? 10.851 3.818 -0.050 1.00 90.50 108 ALA A CA 1
ATOM 848 C C . ALA A 1 108 ? 11.002 4.513 1.310 1.00 90.50 108 ALA A C 1
ATOM 850 O O . ALA A 1 108 ? 11.692 5.527 1.444 1.00 90.50 108 ALA A O 1
ATOM 851 N N . ASN A 1 109 ? 10.351 3.952 2.330 1.00 92.62 109 ASN A N 1
ATOM 852 C CA . ASN A 1 109 ? 10.391 4.431 3.712 1.00 92.62 109 ASN A CA 1
ATOM 853 C C . ASN A 1 109 ? 10.665 3.291 4.708 1.00 92.62 109 ASN A C 1
ATOM 855 O O . ASN A 1 109 ? 10.664 2.112 4.345 1.00 92.62 109 ASN A O 1
ATOM 859 N N . THR A 1 110 ? 10.938 3.647 5.964 1.00 95.19 110 THR A N 1
ATOM 860 C CA . THR A 1 110 ? 11.275 2.683 7.020 1.00 95.19 110 THR A CA 1
ATOM 861 C C . THR A 1 110 ? 10.137 1.720 7.347 1.00 95.19 110 THR A C 1
ATOM 863 O O . THR A 1 110 ? 10.389 0.525 7.459 1.00 95.19 110 THR A O 1
ATOM 866 N N . ASP A 1 111 ? 8.893 2.198 7.444 1.00 95.44 111 ASP A N 1
ATOM 867 C CA . ASP A 1 111 ? 7.747 1.362 7.824 1.00 95.44 111 ASP A CA 1
ATOM 868 C C . ASP A 1 111 ? 7.426 0.311 6.736 1.00 95.44 111 ASP A C 1
ATOM 870 O O . ASP A 1 111 ? 7.153 -0.850 7.047 1.00 95.44 111 ASP A O 1
ATOM 874 N N . VAL A 1 112 ? 7.555 0.670 5.451 1.00 95.50 112 VAL A N 1
ATOM 875 C CA . VAL A 1 112 ? 7.420 -0.272 4.323 1.00 95.50 112 VAL A CA 1
ATOM 876 C C . VAL A 1 112 ? 8.589 -1.255 4.271 1.00 95.50 112 VAL A C 1
ATOM 878 O O . VAL A 1 112 ? 8.369 -2.437 4.007 1.00 95.50 112 VAL A O 1
ATOM 881 N N . ALA A 1 113 ? 9.819 -0.814 4.554 1.00 96.56 113 ALA A N 1
ATOM 882 C CA . ALA A 1 113 ? 10.971 -1.714 4.628 1.00 96.56 113 ALA A CA 1
ATOM 883 C C . ALA A 1 113 ? 10.807 -2.761 5.738 1.00 96.56 113 ALA A C 1
ATOM 885 O O . ALA A 1 113 ? 11.077 -3.943 5.516 1.00 96.56 113 ALA A O 1
ATOM 886 N N . ASP A 1 114 ? 10.307 -2.355 6.903 1.00 97.69 114 ASP A N 1
ATOM 887 C CA . ASP A 1 114 ? 10.057 -3.262 8.023 1.00 97.69 114 ASP A CA 1
ATOM 888 C C . ASP A 1 114 ? 8.917 -4.242 7.717 1.00 97.69 114 ASP A C 1
ATOM 890 O O . ASP A 1 114 ? 9.033 -5.439 7.996 1.00 97.69 114 ASP A O 1
ATOM 894 N N . PHE A 1 115 ? 7.845 -3.783 7.062 1.00 97.81 115 PHE A N 1
ATOM 895 C CA . PHE A 1 115 ? 6.800 -4.678 6.564 1.00 97.81 115 PHE A CA 1
ATOM 896 C C . PHE A 1 115 ? 7.336 -5.677 5.526 1.00 97.81 115 PHE A C 1
ATOM 898 O O . PHE A 1 115 ? 7.051 -6.871 5.616 1.00 97.81 115 PHE A O 1
ATOM 905 N N . ALA A 1 116 ? 8.145 -5.222 4.567 1.00 97.62 116 ALA A N 1
ATOM 906 C CA . ALA A 1 116 ? 8.711 -6.070 3.522 1.00 97.62 116 ALA A CA 1
ATOM 907 C C . ALA A 1 116 ? 9.671 -7.132 4.087 1.00 97.62 116 ALA A C 1
ATOM 909 O O . ALA A 1 116 ? 9.648 -8.281 3.642 1.00 97.62 116 ALA A O 1
ATOM 910 N N . ARG A 1 117 ? 10.478 -6.783 5.098 1.00 98.25 117 ARG A N 1
ATOM 911 C CA . ARG A 1 117 ? 11.334 -7.734 5.828 1.00 98.25 117 ARG A CA 1
ATOM 912 C C . ARG A 1 117 ? 10.511 -8.792 6.547 1.00 98.25 117 ARG A C 1
ATOM 914 O O . ARG A 1 117 ? 10.761 -9.979 6.346 1.00 98.25 117 ARG A O 1
ATOM 921 N N . TRP A 1 118 ? 9.482 -8.379 7.289 1.00 98.19 118 TRP A N 1
ATOM 922 C CA . TRP A 1 118 ? 8.546 -9.313 7.919 1.00 98.19 118 TRP A CA 1
ATOM 923 C C . TRP A 1 118 ? 7.909 -10.254 6.883 1.00 98.19 118 TRP A C 1
ATOM 925 O O . TRP A 1 118 ? 7.890 -11.470 7.074 1.00 98.19 118 TRP A O 1
ATOM 935 N N . LEU A 1 119 ? 7.454 -9.720 5.744 1.00 98.25 119 LEU A N 1
ATOM 936 C CA . LEU A 1 119 ? 6.831 -10.515 4.685 1.00 98.25 119 LEU A CA 1
ATOM 937 C C . LEU A 1 119 ? 7.818 -11.524 4.086 1.00 98.25 119 LEU A C 1
ATOM 939 O O . LEU A 1 119 ? 7.452 -12.670 3.820 1.00 98.25 119 LEU A O 1
ATOM 943 N N . ARG A 1 120 ? 9.086 -11.131 3.921 1.00 98.25 120 ARG A N 1
ATOM 944 C CA . ARG A 1 120 ? 10.156 -12.033 3.487 1.00 98.25 120 ARG A CA 1
ATOM 945 C C . ARG A 1 120 ? 10.397 -13.159 4.491 1.00 98.25 120 ARG A C 1
ATOM 947 O O . ARG A 1 120 ? 10.538 -14.313 4.087 1.00 98.25 120 ARG A O 1
ATOM 954 N N . GLU A 1 121 ? 10.446 -12.850 5.783 1.00 98.00 121 GLU A N 1
ATOM 955 C CA . GLU A 1 121 ? 10.617 -13.848 6.845 1.00 98.00 121 GLU A CA 1
ATOM 956 C C . GLU A 1 121 ? 9.443 -14.826 6.915 1.00 98.00 121 GLU A C 1
ATOM 958 O O . GLU A 1 121 ? 9.650 -16.030 7.092 1.00 98.00 121 GLU A O 1
ATOM 963 N N . TYR A 1 122 ? 8.218 -14.328 6.737 1.00 97.88 122 TYR A N 1
ATOM 964 C CA . TYR A 1 122 ? 7.023 -15.156 6.623 1.00 97.88 122 TYR A CA 1
ATOM 965 C C . TYR A 1 122 ? 7.113 -16.080 5.396 1.00 97.88 122 TYR A C 1
ATOM 967 O O . TYR A 1 122 ? 6.995 -17.302 5.516 1.00 97.88 122 TYR A O 1
ATOM 975 N N . ASN A 1 123 ? 7.438 -15.524 4.225 1.00 98.19 123 ASN A N 1
ATOM 976 C CA . ASN A 1 123 ? 7.581 -16.263 2.968 1.00 98.19 123 ASN A CA 1
ATOM 977 C C . ASN A 1 123 ? 8.698 -17.313 2.980 1.00 98.19 123 ASN A C 1
ATOM 979 O O . ASN A 1 123 ? 8.590 -18.331 2.291 1.00 98.19 123 ASN A O 1
ATOM 983 N N . ALA A 1 124 ? 9.764 -17.105 3.754 1.00 96.75 124 ALA A N 1
ATOM 984 C CA . ALA A 1 124 ? 10.857 -18.067 3.885 1.00 96.75 124 ALA A CA 1
ATOM 985 C C . ALA A 1 124 ? 10.403 -19.405 4.499 1.00 96.75 124 ALA A C 1
ATOM 987 O O . ALA A 1 124 ? 11.044 -20.430 4.274 1.00 96.75 124 ALA A O 1
ATOM 988 N N . ARG A 1 125 ? 9.283 -19.408 5.234 1.00 96.38 125 ARG A N 1
ATOM 989 C CA . ARG A 1 125 ? 8.687 -20.600 5.863 1.00 96.38 125 ARG A CA 1
ATOM 990 C C . ARG A 1 125 ? 7.744 -21.356 4.924 1.00 96.38 125 ARG A C 1
ATOM 992 O O . ARG A 1 125 ? 7.239 -22.414 5.290 1.00 96.38 125 ARG A O 1
ATOM 999 N N . LEU A 1 126 ? 7.483 -20.810 3.735 1.00 96.62 126 LEU A N 1
ATOM 1000 C CA . LEU A 1 126 ? 6.520 -21.334 2.774 1.00 96.62 126 LEU A CA 1
ATOM 1001 C C . LEU A 1 126 ? 7.212 -21.917 1.531 1.00 96.62 126 LEU A C 1
ATOM 1003 O O . LEU A 1 126 ? 8.265 -21.416 1.109 1.00 96.62 126 LEU A O 1
ATOM 1007 N N . PRO A 1 127 ? 6.605 -22.941 0.896 1.00 96.31 127 PRO A N 1
ATOM 1008 C CA . PRO A 1 127 ? 7.018 -23.376 -0.434 1.00 96.31 127 PRO A CA 1
ATOM 1009 C C . PRO A 1 127 ? 6.819 -22.237 -1.443 1.00 96.31 127 PRO A C 1
ATOM 1011 O O . PRO A 1 127 ? 5.959 -21.372 -1.252 1.00 96.31 127 PRO A O 1
ATOM 1014 N N . ALA A 1 128 ? 7.623 -22.225 -2.508 1.00 94.38 128 ALA A N 1
ATOM 1015 C CA . ALA A 1 128 ? 7.715 -21.100 -3.440 1.00 94.38 128 ALA A CA 1
ATOM 1016 C C . ALA A 1 128 ? 6.355 -20.705 -4.045 1.00 94.38 128 ALA A C 1
ATOM 1018 O O . ALA A 1 128 ? 6.066 -19.521 -4.188 1.00 94.38 128 ALA A O 1
ATOM 1019 N N . GLU A 1 129 ? 5.495 -21.685 -4.316 1.00 94.44 129 GLU A N 1
ATOM 1020 C CA . GLU A 1 129 ? 4.176 -21.531 -4.941 1.00 94.44 129 GLU A CA 1
ATOM 1021 C C . GLU A 1 129 ? 3.143 -20.878 -4.014 1.00 94.44 129 GLU A C 1
ATOM 1023 O O . GLU A 1 129 ? 2.086 -20.446 -4.467 1.00 94.44 129 GLU A O 1
ATOM 1028 N N . ARG A 1 130 ? 3.429 -20.826 -2.708 1.00 96.00 130 ARG A N 1
ATOM 1029 C CA . ARG A 1 130 ? 2.547 -20.251 -1.685 1.00 96.00 130 ARG A CA 1
ATOM 1030 C C . ARG A 1 130 ? 3.065 -18.944 -1.099 1.00 96.00 130 ARG A C 1
ATOM 1032 O O . ARG A 1 130 ? 2.416 -18.397 -0.211 1.00 96.00 130 ARG A O 1
ATOM 1039 N N . ARG A 1 131 ? 4.225 -18.460 -1.548 1.00 97.75 131 ARG A N 1
ATOM 1040 C CA . ARG A 1 131 ? 4.787 -17.197 -1.064 1.00 97.75 131 ARG A CA 1
ATOM 1041 C C . ARG A 1 131 ? 3.871 -16.041 -1.447 1.00 97.75 131 ARG A C 1
ATOM 1043 O O . ARG A 1 131 ? 3.420 -15.937 -2.584 1.00 97.75 131 ARG A O 1
ATOM 1050 N N . VAL A 1 132 ? 3.628 -15.168 -0.484 1.00 98.12 132 VAL A N 1
ATOM 1051 C CA . VAL A 1 132 ? 2.770 -14.000 -0.613 1.00 98.12 132 VAL A CA 1
ATOM 1052 C C . VAL A 1 132 ? 3.489 -12.925 -1.418 1.00 98.12 132 VAL A C 1
ATOM 1054 O O . VAL A 1 132 ? 4.622 -12.546 -1.109 1.00 98.12 132 VAL A O 1
ATOM 1057 N N . GLY A 1 133 ? 2.834 -12.448 -2.474 1.00 96.19 133 GLY A N 1
ATOM 1058 C CA . GLY A 1 133 ? 3.383 -11.423 -3.357 1.00 96.19 133 GLY A CA 1
ATOM 1059 C C . GLY A 1 133 ? 3.227 -9.997 -2.821 1.00 96.19 133 GLY A C 1
ATOM 1060 O O . GLY A 1 133 ? 2.401 -9.730 -1.950 1.00 96.19 133 GLY A O 1
ATOM 1061 N N . PHE A 1 134 ? 4.001 -9.070 -3.386 1.00 95.56 134 PHE A N 1
ATOM 1062 C CA . PHE A 1 134 ? 3.928 -7.639 -3.096 1.00 95.56 134 PHE A CA 1
ATOM 1063 C C . PHE A 1 134 ? 4.016 -6.870 -4.414 1.00 95.56 134 PHE A C 1
ATOM 1065 O O . PHE A 1 134 ? 5.067 -6.873 -5.047 1.00 95.56 134 PHE A O 1
ATOM 1072 N N . PHE A 1 135 ? 2.914 -6.276 -4.864 1.00 91.75 135 PHE A N 1
ATOM 1073 C CA . PHE A 1 135 ? 2.774 -5.760 -6.229 1.00 91.75 135 PHE A CA 1
ATOM 1074 C C . PHE A 1 135 ? 2.363 -4.290 -6.259 1.00 91.75 135 PHE A C 1
ATOM 1076 O O . PHE A 1 135 ? 1.757 -3.783 -5.323 1.00 91.75 135 PHE A O 1
ATOM 1083 N N . GLY A 1 136 ? 2.679 -3.616 -7.361 1.00 88.25 136 GLY A N 1
ATOM 1084 C CA . GLY A 1 136 ? 2.193 -2.273 -7.661 1.00 88.25 136 GLY A CA 1
ATOM 1085 C C . GLY A 1 136 ? 0.995 -2.337 -8.603 1.00 88.25 136 GLY A C 1
ATOM 1086 O O . GLY A 1 136 ? 0.995 -3.161 -9.519 1.00 88.25 136 GLY A O 1
ATOM 1087 N N . LEU A 1 137 ? -0.023 -1.509 -8.373 1.00 86.69 137 LEU A N 1
ATOM 1088 C CA . LEU A 1 137 ? -1.218 -1.425 -9.223 1.00 86.69 137 LEU A CA 1
ATOM 1089 C C . LEU A 1 137 ? -1.151 -0.302 -10.260 1.00 86.69 137 LEU A C 1
ATOM 1091 O O . LEU A 1 137 ? -1.911 -0.333 -11.230 1.00 86.69 137 LEU A O 1
ATOM 1095 N N . ASP A 1 138 ? -0.257 0.669 -10.077 1.00 79.88 138 ASP A N 1
ATOM 1096 C CA . ASP A 1 138 ? -0.244 1.857 -10.915 1.00 79.88 138 ASP A CA 1
ATOM 1097 C C . ASP A 1 138 ? 0.444 1.624 -12.254 1.00 79.88 138 ASP A C 1
ATOM 1099 O O . ASP A 1 138 ? 1.434 0.897 -12.398 1.00 79.88 138 ASP A O 1
ATOM 1103 N N . VAL A 1 139 ? -0.103 2.319 -13.246 1.00 71.50 139 VAL A N 1
ATOM 1104 C CA . VAL A 1 139 ? 0.358 2.349 -14.635 1.00 71.50 139 VAL A CA 1
ATOM 1105 C C . VAL A 1 139 ? 0.931 3.723 -14.979 1.00 71.50 139 VAL A C 1
ATOM 1107 O O . VAL A 1 139 ? 0.638 4.287 -16.033 1.00 71.50 139 VAL A O 1
ATOM 1110 N N . THR A 1 140 ? 1.726 4.296 -14.073 1.00 67.00 140 THR A N 1
ATOM 1111 C CA . THR A 1 140 ? 2.273 5.653 -14.239 1.00 67.00 140 THR A CA 1
ATOM 1112 C C . THR A 1 140 ? 3.681 5.662 -14.844 1.00 67.00 140 THR A C 1
ATOM 1114 O O . THR A 1 140 ? 4.067 6.614 -15.524 1.00 67.00 140 THR A O 1
ATOM 1117 N N . SER A 1 141 ? 4.414 4.560 -14.710 1.00 71.12 141 SER A N 1
ATOM 1118 C CA . SER A 1 141 ? 5.754 4.284 -15.250 1.00 71.12 141 SER A CA 1
ATOM 1119 C C . SER A 1 141 ? 5.744 3.862 -16.725 1.00 71.12 141 SER A C 1
ATOM 1121 O O . SER A 1 141 ? 6.181 2.766 -17.096 1.00 71.12 141 SER A O 1
ATOM 1123 N N . LEU A 1 142 ? 5.209 4.723 -17.600 1.00 75.69 142 LEU A N 1
ATOM 1124 C CA . LEU A 1 142 ? 5.114 4.434 -19.035 1.00 75.69 142 LEU A CA 1
ATOM 1125 C C . LEU A 1 142 ? 6.476 4.015 -19.604 1.00 75.69 142 LEU A C 1
ATOM 1127 O O . LEU A 1 142 ? 6.597 2.950 -20.202 1.00 75.69 142 LEU A O 1
ATOM 1131 N N . TRP A 1 143 ? 7.511 4.827 -19.407 1.00 77.31 143 TRP A N 1
ATOM 1132 C CA . TRP A 1 143 ? 8.801 4.618 -20.059 1.00 77.31 143 TRP A CA 1
ATOM 1133 C C . TRP A 1 143 ? 9.512 3.377 -19.550 1.00 77.31 143 TRP A C 1
ATOM 1135 O O . TRP A 1 143 ? 9.999 2.586 -20.354 1.00 77.31 143 TRP A O 1
ATOM 1145 N N . GLU A 1 144 ? 9.551 3.168 -18.242 1.00 77.75 144 GLU A N 1
ATOM 1146 C CA . GLU A 1 144 ? 10.119 1.979 -17.611 1.00 77.75 144 GLU A CA 1
ATOM 1147 C C . GLU A 1 144 ? 9.395 0.722 -18.107 1.00 77.75 144 GLU A C 1
ATOM 1149 O O . GLU A 1 144 ? 10.042 -0.265 -18.463 1.00 77.75 144 GLU A O 1
ATOM 1154 N N . SER A 1 145 ? 8.066 0.787 -18.249 1.00 80.25 145 SER A N 1
ATOM 1155 C CA . SER A 1 145 ? 7.259 -0.295 -18.821 1.00 80.25 145 SER A CA 1
ATOM 1156 C C . SER A 1 145 ? 7.618 -0.573 -20.286 1.00 80.25 145 SER A C 1
ATOM 1158 O O . SER A 1 145 ? 7.822 -1.731 -20.657 1.00 80.25 145 SER A O 1
ATOM 1160 N N . LEU A 1 146 ? 7.783 0.462 -21.122 1.00 84.06 146 LEU A N 1
ATOM 1161 C CA . LEU A 1 146 ? 8.226 0.300 -22.516 1.00 84.06 146 LEU A CA 1
ATOM 1162 C C . LEU A 1 146 ? 9.613 -0.361 -22.591 1.00 84.06 146 LEU A C 1
ATOM 1164 O O . LEU A 1 146 ? 9.817 -1.277 -23.393 1.00 84.06 146 LEU A O 1
ATOM 1168 N N . HIS A 1 147 ? 10.556 0.049 -21.734 1.00 84.50 147 HIS A N 1
ATOM 1169 C CA . HIS A 1 147 ? 11.887 -0.564 -21.654 1.00 84.50 147 HIS A CA 1
ATOM 1170 C C . HIS A 1 147 ? 11.816 -2.026 -21.201 1.00 84.50 147 HIS A C 1
ATOM 1172 O O . HIS A 1 147 ? 12.508 -2.870 -21.776 1.00 84.50 147 HIS A O 1
ATOM 1178 N N . ALA A 1 148 ? 10.970 -2.348 -20.218 1.00 84.50 148 ALA A N 1
ATOM 1179 C CA . ALA A 1 148 ? 10.766 -3.716 -19.752 1.00 84.50 148 ALA A CA 1
ATOM 1180 C C . ALA A 1 148 ? 10.226 -4.620 -20.873 1.00 84.50 148 ALA A C 1
ATOM 1182 O O . ALA A 1 148 ? 10.759 -5.713 -21.090 1.00 84.50 148 ALA A O 1
ATOM 1183 N N . VAL A 1 149 ? 9.243 -4.139 -21.647 1.00 88.31 149 VAL A N 1
ATOM 1184 C CA . VAL A 1 149 ? 8.707 -4.855 -22.817 1.00 88.31 149 VAL A CA 1
ATOM 1185 C C . VAL A 1 149 ? 9.790 -5.069 -23.875 1.00 88.31 149 VAL A C 1
ATOM 1187 O O . VAL A 1 149 ? 9.976 -6.195 -24.335 1.00 88.31 149 VAL A O 1
ATOM 1190 N N . LEU A 1 150 ? 10.562 -4.035 -24.229 1.00 89.75 150 LEU A N 1
ATOM 1191 C CA . LEU A 1 150 ? 11.660 -4.175 -25.197 1.00 89.75 150 LEU A CA 1
ATOM 1192 C C . LEU A 1 150 ? 12.736 -5.150 -24.709 1.00 89.75 150 LEU A C 1
ATOM 1194 O O . LEU A 1 150 ? 13.253 -5.941 -25.495 1.00 89.75 150 LEU A O 1
ATOM 1198 N N . GLY A 1 151 ? 13.068 -5.121 -23.417 1.00 89.81 151 GLY A N 1
ATOM 1199 C CA . GLY A 1 151 ? 14.006 -6.058 -22.806 1.00 89.81 151 GLY A CA 1
ATOM 1200 C C . GLY A 1 151 ? 13.516 -7.505 -22.872 1.00 89.81 151 GLY A C 1
ATOM 1201 O O . GLY A 1 151 ? 14.315 -8.405 -23.128 1.00 89.81 151 GLY A O 1
ATOM 1202 N N . HIS A 1 152 ? 12.214 -7.732 -22.684 1.00 89.62 152 HIS A N 1
ATOM 1203 C CA . HIS A 1 152 ? 11.599 -9.046 -22.852 1.00 89.62 152 HIS A CA 1
ATOM 1204 C C . HIS A 1 152 ? 11.638 -9.505 -24.318 1.00 89.62 152 HIS A C 1
ATOM 1206 O O . HIS A 1 152 ? 12.143 -10.592 -24.594 1.00 89.62 152 HIS A O 1
ATOM 1212 N N . LEU A 1 153 ? 11.192 -8.667 -25.261 1.00 94.06 153 LEU A N 1
ATOM 1213 C CA . LEU A 1 153 ? 11.200 -8.997 -26.692 1.00 94.06 153 LEU A CA 1
ATOM 1214 C C . LEU A 1 153 ? 12.611 -9.319 -27.191 1.00 94.06 153 LEU A C 1
ATOM 1216 O O . LEU A 1 153 ? 12.811 -10.341 -27.827 1.00 94.06 153 LEU A O 1
ATOM 1220 N N . ARG A 1 154 ? 13.629 -8.542 -26.807 1.00 94.31 154 ARG A N 1
ATOM 1221 C CA . ARG A 1 154 ? 15.026 -8.833 -27.182 1.00 94.31 154 ARG A CA 1
ATOM 1222 C C . ARG A 1 154 ? 15.503 -10.227 -26.761 1.00 94.31 154 ARG A C 1
ATOM 1224 O O . ARG A 1 154 ? 16.358 -10.786 -27.437 1.00 94.31 154 ARG A O 1
ATOM 1231 N N . ARG A 1 155 ? 14.996 -10.766 -25.646 1.00 95.44 155 ARG A N 1
ATOM 1232 C CA . ARG A 1 155 ? 15.393 -12.087 -25.129 1.00 95.44 155 ARG A CA 1
ATOM 1233 C C . ARG A 1 155 ? 14.571 -13.238 -25.701 1.00 95.44 155 ARG A C 1
ATOM 1235 O O . ARG A 1 155 ? 15.104 -14.335 -25.818 1.00 95.44 155 ARG A O 1
ATOM 1242 N N . HIS A 1 156 ? 13.295 -13.007 -25.996 1.00 95.12 156 HIS A N 1
ATOM 1243 C CA . HIS A 1 156 ? 12.343 -14.081 -26.297 1.00 95.12 156 HIS A CA 1
ATOM 1244 C C . HIS A 1 156 ? 11.765 -14.028 -27.717 1.00 95.12 156 HIS A C 1
ATOM 1246 O O . HIS A 1 156 ? 11.360 -15.064 -28.231 1.00 95.12 156 HIS A O 1
ATOM 1252 N N . ASP A 1 157 ? 11.723 -12.851 -28.345 1.00 95.38 157 ASP A N 1
ATOM 1253 C CA . ASP A 1 157 ? 11.148 -12.626 -29.677 1.00 95.38 157 ASP A CA 1
ATOM 1254 C C . ASP A 1 157 ? 11.826 -11.417 -30.373 1.00 95.38 157 ASP A C 1
ATOM 1256 O O . ASP A 1 157 ? 11.244 -10.325 -30.475 1.00 95.38 157 ASP A O 1
ATOM 1260 N N . PRO A 1 158 ? 13.108 -11.555 -30.772 1.00 95.19 158 PRO A N 1
ATOM 1261 C CA . PRO A 1 158 ? 13.918 -10.435 -31.255 1.00 95.19 158 PRO A CA 1
ATOM 1262 C C . PRO A 1 158 ? 13.379 -9.818 -32.554 1.00 95.19 158 PRO A C 1
ATOM 1264 O O . PRO A 1 158 ? 13.527 -8.611 -32.758 1.00 95.19 158 PRO A O 1
ATOM 1267 N N . ASP A 1 159 ? 12.688 -10.599 -33.385 1.00 95.81 159 ASP A N 1
ATOM 1268 C CA . ASP A 1 159 ? 12.124 -10.143 -34.660 1.00 95.81 159 ASP A CA 1
ATOM 1269 C C . ASP A 1 159 ? 10.994 -9.117 -34.462 1.00 95.81 159 ASP A C 1
ATOM 1271 O O . ASP A 1 159 ? 10.768 -8.248 -35.307 1.00 95.81 159 ASP A O 1
ATOM 1275 N N . ARG A 1 160 ? 10.312 -9.140 -33.306 1.00 93.12 160 ARG A N 1
ATOM 1276 C CA . ARG A 1 160 ? 9.247 -8.177 -32.969 1.00 93.12 160 ARG A CA 1
ATOM 1277 C C . ARG A 1 160 ? 9.744 -6.859 -32.387 1.00 93.12 160 ARG A C 1
ATOM 1279 O O . ARG A 1 160 ? 8.951 -5.925 -32.248 1.00 93.12 160 ARG A O 1
ATOM 1286 N N . VAL A 1 161 ? 11.034 -6.737 -32.070 1.00 92.69 161 VAL A N 1
ATOM 1287 C CA . VAL A 1 161 ? 11.598 -5.512 -31.476 1.00 92.69 161 VAL A CA 1
ATOM 1288 C C . VAL A 1 161 ? 11.401 -4.308 -32.399 1.00 92.69 161 VAL A C 1
ATOM 1290 O O . VAL A 1 161 ? 11.033 -3.235 -31.924 1.00 92.69 161 VAL A O 1
ATOM 1293 N N . GLY A 1 162 ? 11.583 -4.483 -33.713 1.00 90.50 162 GLY A N 1
ATOM 1294 C CA . GLY A 1 162 ? 11.385 -3.410 -34.692 1.00 90.50 162 GLY A CA 1
ATOM 1295 C C . GLY A 1 162 ? 9.947 -2.884 -34.709 1.00 90.50 162 GLY A C 1
ATOM 1296 O O . GLY A 1 162 ? 9.730 -1.677 -34.652 1.00 90.50 162 GLY A O 1
ATOM 1297 N N . ALA A 1 163 ? 8.963 -3.787 -34.695 1.00 88.81 163 ALA A N 1
ATOM 1298 C CA . ALA A 1 163 ? 7.547 -3.422 -34.658 1.00 88.81 163 ALA A CA 1
ATOM 1299 C C . ALA A 1 163 ? 7.159 -2.713 -33.348 1.00 88.81 163 ALA A C 1
ATOM 1301 O O . ALA A 1 163 ? 6.395 -1.750 -33.372 1.00 88.81 163 ALA A O 1
ATOM 1302 N N . ALA A 1 164 ? 7.706 -3.153 -32.210 1.00 87.81 164 ALA A N 1
ATOM 1303 C CA . ALA A 1 164 ? 7.481 -2.494 -30.925 1.00 87.81 164 ALA A CA 1
ATOM 1304 C C . ALA A 1 164 ? 8.072 -1.075 -30.897 1.00 87.81 164 ALA A C 1
ATOM 1306 O O . ALA A 1 164 ? 7.402 -0.141 -30.465 1.00 87.81 164 ALA A O 1
ATOM 1307 N N . LEU A 1 165 ? 9.294 -0.891 -31.410 1.00 88.06 165 LEU A N 1
ATOM 1308 C CA . LEU A 1 165 ? 9.908 0.434 -31.530 1.00 88.06 165 LEU A CA 1
ATOM 1309 C C . LEU A 1 165 ? 9.085 1.360 -32.431 1.00 88.06 165 LEU A C 1
ATOM 1311 O O . LEU A 1 165 ? 8.867 2.511 -32.061 1.00 88.06 165 LEU A O 1
ATOM 1315 N N . GLU A 1 166 ? 8.588 0.859 -33.566 1.00 85.44 166 GLU A N 1
ATOM 1316 C CA . GLU A 1 166 ? 7.714 1.626 -34.460 1.00 85.44 166 GLU A CA 1
ATOM 1317 C C . GLU A 1 166 ? 6.438 2.083 -33.742 1.00 85.44 166 GLU A C 1
ATOM 1319 O O . GLU A 1 166 ? 6.071 3.254 -33.814 1.00 85.44 166 GLU A O 1
ATOM 1324 N N . ALA A 1 167 ? 5.799 1.189 -32.981 1.00 82.69 167 ALA A N 1
ATOM 1325 C CA . ALA A 1 167 ? 4.608 1.519 -32.203 1.00 82.69 167 ALA A CA 1
ATOM 1326 C C . ALA A 1 167 ? 4.874 2.590 -31.129 1.00 82.69 167 ALA A C 1
ATOM 1328 O O . ALA A 1 167 ? 3.979 3.368 -30.804 1.00 82.69 167 ALA A O 1
ATOM 1329 N N . TYR A 1 168 ? 6.092 2.652 -30.583 1.00 84.56 168 TYR A N 1
ATOM 1330 C CA . TYR A 1 168 ? 6.451 3.590 -29.515 1.00 84.56 168 TYR A CA 1
ATOM 1331 C C . TYR A 1 168 ? 6.882 4.968 -30.022 1.00 84.56 168 TYR A C 1
ATOM 1333 O O . TYR A 1 168 ? 6.899 5.913 -29.234 1.00 84.56 168 TYR A O 1
ATOM 1341 N N . ARG A 1 169 ? 7.184 5.121 -31.321 1.00 82.19 169 ARG A N 1
ATOM 1342 C CA . ARG A 1 169 ? 7.633 6.399 -31.910 1.00 82.19 169 ARG A CA 1
ATOM 1343 C C . ARG A 1 169 ? 6.688 7.561 -31.644 1.00 82.19 169 ARG A C 1
ATOM 1345 O O . ARG A 1 169 ? 7.129 8.685 -31.470 1.00 82.19 169 ARG A O 1
ATOM 1352 N N . CYS A 1 170 ? 5.389 7.309 -31.560 1.00 77.06 170 CYS A N 1
ATOM 1353 C CA . CYS A 1 170 ? 4.421 8.366 -31.289 1.00 77.06 170 CYS A CA 1
ATOM 1354 C C . CYS A 1 170 ? 4.604 9.018 -29.900 1.00 77.06 170 CYS A C 1
ATOM 1356 O O . CYS A 1 170 ? 4.082 10.109 -29.689 1.00 77.06 170 CYS A O 1
ATOM 1358 N N . PHE A 1 171 ? 5.311 8.372 -28.957 1.00 77.31 171 PHE A N 1
ATOM 1359 C CA . PHE A 1 171 ? 5.617 8.953 -27.649 1.00 77.31 171 PHE A CA 1
ATOM 1360 C C . PHE A 1 171 ? 6.860 9.858 -27.677 1.00 77.31 171 PHE A C 1
ATOM 1362 O O . PHE A 1 171 ? 7.041 10.669 -26.770 1.00 77.31 171 PHE A O 1
ATOM 1369 N N . GLU A 1 172 ? 7.702 9.744 -28.710 1.00 75.75 172 GLU A N 1
ATOM 1370 C CA . GLU A 1 172 ? 8.934 10.524 -28.896 1.00 75.75 172 GLU A CA 1
ATOM 1371 C C . GLU A 1 172 ? 8.741 12.046 -28.732 1.00 75.75 172 GLU A C 1
ATOM 1373 O O . GLU A 1 172 ? 9.551 12.653 -28.027 1.00 75.75 172 GLU A O 1
ATOM 1378 N N . PRO A 1 173 ? 7.665 12.675 -29.258 1.00 78.19 173 PRO A N 1
ATOM 1379 C CA . PRO A 1 173 ? 7.468 14.121 -29.141 1.00 78.19 173 PRO A CA 1
ATOM 1380 C C . PRO A 1 173 ? 7.302 14.626 -27.704 1.00 78.19 173 PRO A C 1
ATOM 1382 O O . PRO A 1 173 ? 7.501 15.810 -27.458 1.00 78.19 173 PRO A O 1
ATOM 1385 N N . TYR A 1 174 ? 6.928 13.756 -26.760 1.00 72.50 174 TYR A N 1
ATOM 1386 C CA . TYR A 1 174 ? 6.640 14.143 -25.376 1.00 72.50 174 TYR A CA 1
ATOM 1387 C C . TYR A 1 174 ? 7.867 14.063 -24.460 1.00 72.50 174 TYR A C 1
ATOM 1389 O O . TYR A 1 174 ? 7.736 14.284 -23.264 1.00 72.50 174 TYR A O 1
ATOM 1397 N N . ALA A 1 175 ? 9.053 13.730 -24.991 1.00 70.31 175 ALA A N 1
ATOM 1398 C CA . ALA A 1 175 ? 10.354 13.844 -24.310 1.00 70.31 175 ALA A CA 1
ATOM 1399 C C . ALA A 1 175 ? 10.431 13.242 -22.890 1.00 70.31 175 ALA A C 1
ATOM 1401 O O . ALA A 1 175 ? 11.211 13.678 -22.050 1.00 70.31 175 ALA A O 1
ATOM 1402 N N . ARG A 1 176 ? 9.650 12.191 -22.641 1.00 72.12 176 ARG A N 1
ATOM 1403 C CA . ARG A 1 176 ? 9.482 11.544 -21.335 1.00 72.12 176 ARG A CA 1
ATOM 1404 C C . ARG A 1 176 ? 8.745 12.327 -20.249 1.00 72.12 176 ARG A C 1
ATOM 1406 O O . ARG A 1 176 ? 8.673 11.844 -19.124 1.00 72.12 176 ARG A O 1
ATOM 1413 N N . ASP A 1 177 ? 8.113 13.439 -20.596 1.00 71.06 177 ASP A N 1
ATOM 1414 C CA . ASP A 1 177 ? 7.286 14.218 -19.683 1.00 71.06 177 ASP A CA 1
ATOM 1415 C C . ASP A 1 177 ? 5.806 13.760 -19.751 1.00 71.06 177 ASP A C 1
ATOM 1417 O O . ASP A 1 177 ? 5.135 13.929 -20.779 1.00 71.06 177 ASP A O 1
ATOM 1421 N N . PRO A 1 178 ? 5.257 13.166 -18.671 1.00 68.69 178 PRO A N 1
ATOM 1422 C CA . PRO A 1 178 ? 3.861 12.735 -18.638 1.00 68.69 178 PRO A CA 1
ATOM 1423 C C . PRO A 1 178 ? 2.870 13.908 -18.687 1.00 68.69 178 PRO A C 1
ATOM 1425 O O . PRO A 1 178 ? 1.757 13.735 -19.190 1.00 68.69 178 PRO A O 1
ATOM 1428 N N . GLN A 1 179 ? 3.246 15.102 -18.218 1.00 71.06 179 GLN A N 1
ATOM 1429 C CA . GLN A 1 179 ? 2.409 16.303 -18.282 1.00 71.06 179 GLN A CA 1
ATOM 1430 C C . GLN A 1 179 ? 2.269 16.794 -19.723 1.00 71.06 179 GLN A C 1
ATOM 1432 O O . GLN A 1 179 ? 1.161 17.137 -20.144 1.00 71.06 179 GLN A O 1
ATOM 1437 N N . GLU A 1 180 ? 3.352 16.770 -20.502 1.00 73.31 180 GLU A N 1
ATOM 1438 C CA . GLU A 1 180 ? 3.319 17.101 -21.934 1.00 73.31 180 GLU A CA 1
ATOM 1439 C C . GLU A 1 180 ? 2.458 16.117 -22.733 1.00 73.31 180 GLU A C 1
ATOM 1441 O O . GLU A 1 180 ? 1.750 16.524 -23.655 1.00 73.31 180 GLU A O 1
ATOM 1446 N N . TYR A 1 181 ? 2.424 14.838 -22.344 1.00 72.06 181 TYR A N 1
ATOM 1447 C CA . TYR A 1 181 ? 1.478 13.874 -22.914 1.00 72.06 181 TYR A CA 1
ATOM 1448 C C . TYR A 1 181 ? 0.029 14.123 -22.455 1.00 72.06 181 TYR A C 1
ATOM 1450 O O . TYR A 1 181 ? -0.905 14.023 -23.253 1.00 72.06 181 TYR A O 1
ATOM 1458 N N . ALA A 1 182 ? -0.190 14.476 -21.184 1.00 70.56 182 ALA A N 1
ATOM 1459 C CA . ALA A 1 182 ? -1.523 14.659 -20.609 1.00 70.56 182 ALA A CA 1
ATOM 1460 C C . ALA A 1 182 ? -2.221 15.951 -21.074 1.00 70.56 182 ALA A C 1
ATOM 1462 O O . ALA A 1 182 ? -3.425 15.939 -21.349 1.00 70.56 182 ALA A O 1
ATOM 1463 N N . ARG A 1 183 ? -1.497 17.069 -21.218 1.00 69.50 183 ARG A N 1
ATOM 1464 C CA . ARG A 1 183 ? -2.028 18.372 -21.674 1.00 69.50 183 ARG A CA 1
ATOM 1465 C C . ARG A 1 183 ? -2.889 18.288 -22.947 1.00 69.50 183 ARG A C 1
ATOM 1467 O O . ARG A 1 183 ? -4.034 18.746 -22.896 1.00 69.50 183 ARG A O 1
ATOM 1474 N N . PRO A 1 184 ? -2.436 17.669 -24.054 1.00 66.94 184 PRO A N 1
ATOM 1475 C CA . PRO A 1 184 ? -3.241 17.539 -25.268 1.00 66.94 184 PRO A CA 1
ATOM 1476 C C . PRO A 1 184 ? -4.447 16.601 -25.101 1.00 66.94 184 PRO A C 1
ATOM 1478 O O . PRO A 1 184 ? -5.400 16.695 -25.873 1.00 66.94 184 PRO A O 1
ATOM 1481 N N . THR A 1 185 ? -4.468 15.727 -24.086 1.00 65.62 185 THR A N 1
ATOM 1482 C CA . THR A 1 185 ? -5.632 14.864 -23.796 1.00 65.62 185 THR A CA 1
ATOM 1483 C C . THR A 1 185 ? -6.750 15.584 -23.038 1.00 65.62 185 THR A C 1
ATOM 1485 O O . THR A 1 185 ? -7.908 15.178 -23.137 1.00 65.62 185 THR A O 1
ATOM 1488 N N . ARG A 1 186 ? -6.439 16.689 -22.345 1.00 61.03 186 ARG A N 1
ATOM 1489 C CA . ARG A 1 186 ? -7.377 17.441 -21.492 1.00 61.03 186 ARG A CA 1
ATOM 1490 C C . ARG A 1 186 ? -8.470 18.184 -22.270 1.00 61.03 186 ARG A C 1
ATOM 1492 O O . ARG A 1 186 ? -9.509 18.505 -21.702 1.00 61.03 186 ARG A O 1
ATOM 1499 N N . LEU A 1 187 ? -8.239 18.471 -23.552 1.00 50.88 187 LEU A N 1
ATOM 1500 C CA . LEU A 1 187 ? -9.080 19.351 -24.373 1.00 50.88 187 LEU A CA 1
ATOM 1501 C C . LEU A 1 187 ? -9.794 18.644 -25.535 1.00 50.88 187 LEU A C 1
ATOM 1503 O O . LEU A 1 187 ? -10.138 19.299 -26.510 1.00 50.88 187 LEU A O 1
ATOM 1507 N N . VAL A 1 188 ? -10.025 17.329 -25.490 1.00 46.56 188 VAL A N 1
ATOM 1508 C CA . VAL A 1 188 ? -10.532 16.611 -26.675 1.00 46.56 188 VAL A CA 1
ATOM 1509 C C . VAL A 1 188 ? -12.066 16.450 -26.683 1.00 46.56 188 VAL A C 1
ATOM 1511 O O . VAL A 1 188 ? -12.568 15.479 -26.121 1.00 46.56 188 VAL A O 1
ATOM 1514 N N . PRO A 1 189 ? -12.824 17.232 -27.477 1.00 44.31 189 PRO A N 1
ATOM 1515 C CA . PRO A 1 189 ? -13.694 16.659 -28.496 1.00 44.31 189 PRO A CA 1
ATOM 1516 C C . PRO A 1 189 ? -12.809 16.160 -29.661 1.00 44.31 189 PRO A C 1
ATOM 1518 O O . PRO A 1 189 ? -11.869 16.830 -30.080 1.00 44.31 189 PRO A O 1
ATOM 1521 N N . ARG A 1 190 ? -13.030 14.938 -30.165 1.00 47.28 190 ARG A N 1
ATOM 1522 C CA . ARG A 1 190 ? -12.262 14.347 -31.298 1.00 47.28 190 ARG A CA 1
ATOM 1523 C C . ARG A 1 190 ? -12.265 15.254 -32.555 1.00 47.28 190 ARG A C 1
ATOM 1525 O O . ARG A 1 190 ? -13.257 15.944 -32.752 1.00 47.28 190 ARG A O 1
ATOM 1532 N N . PRO A 1 191 ? -11.369 15.041 -33.549 1.00 49.25 191 PRO A N 1
ATOM 1533 C CA . PRO A 1 191 ? -9.954 14.663 -33.506 1.00 49.25 191 PRO A CA 1
ATOM 1534 C C . PRO A 1 191 ? -9.090 15.667 -34.312 1.00 49.25 191 PRO A C 1
ATOM 1536 O O . PRO A 1 191 ? -9.271 15.815 -35.517 1.00 49.25 191 PRO A O 1
ATOM 1539 N N . ALA A 1 192 ? -8.087 16.295 -33.697 1.00 39.28 192 ALA A N 1
ATOM 1540 C CA . ALA A 1 192 ? -7.058 17.028 -34.440 1.00 39.28 192 ALA A CA 1
ATOM 1541 C C . ALA A 1 192 ? -5.807 16.144 -34.611 1.00 39.28 192 ALA A C 1
ATOM 1543 O O . ALA A 1 192 ? -5.061 15.909 -33.668 1.00 39.28 192 ALA A O 1
ATOM 1544 N N . ALA A 1 193 ? -5.685 15.570 -35.810 1.00 40.97 193 ALA A N 1
ATOM 1545 C CA . ALA A 1 193 ? -4.487 15.145 -36.547 1.00 40.97 193 ALA A CA 1
ATOM 1546 C C . ALA A 1 193 ? -3.130 14.971 -35.809 1.00 40.97 193 ALA A C 1
ATOM 1548 O O . ALA A 1 193 ? -2.139 15.595 -36.177 1.00 40.97 193 ALA A O 1
ATOM 1549 N N . GLY A 1 194 ? -3.044 14.041 -34.857 1.00 47.28 194 GLY A N 1
ATOM 1550 C CA . GLY A 1 194 ? -1.778 13.460 -34.386 1.00 47.28 194 GLY A CA 1
ATOM 1551 C C . GLY A 1 194 ? -1.977 11.982 -34.023 1.00 47.28 194 GLY A C 1
ATOM 1552 O O . GLY A 1 194 ? -3.086 11.621 -33.606 1.00 47.28 194 GLY A O 1
ATOM 1553 N N . PRO A 1 195 ? -0.981 11.093 -34.216 1.00 45.97 195 PRO A N 1
ATOM 1554 C CA . PRO A 1 195 ? -1.135 9.681 -33.880 1.00 45.97 195 PRO A CA 1
ATOM 1555 C C . PRO A 1 195 ? -1.388 9.543 -32.375 1.00 45.97 195 PRO A C 1
ATOM 1557 O O . PRO A 1 195 ? -0.517 9.811 -31.554 1.00 45.97 195 PRO A O 1
ATOM 1560 N N . LYS A 1 196 ? -2.601 9.125 -31.993 1.00 51.97 196 LYS A N 1
ATOM 1561 C CA . LYS A 1 196 ? -2.884 8.740 -30.607 1.00 51.97 196 LYS A CA 1
ATOM 1562 C C . LYS A 1 196 ? -2.107 7.462 -30.306 1.00 51.97 196 LYS A C 1
ATOM 1564 O O . LYS A 1 196 ? -2.501 6.408 -30.799 1.00 51.97 196 LYS A O 1
ATOM 1569 N N . CYS A 1 197 ? -1.057 7.550 -29.491 1.00 56.03 197 CYS A N 1
ATOM 1570 C CA . CYS A 1 197 ? -0.308 6.373 -29.043 1.00 56.03 197 CYS A CA 1
ATOM 1571 C C . CYS A 1 197 ? -1.197 5.348 -28.353 1.00 56.03 197 CYS A C 1
ATOM 1573 O O . CYS A 1 197 ? -1.183 4.165 -28.679 1.00 56.03 197 CYS A O 1
ATOM 1575 N N . CYS A 1 198 ? -2.037 5.826 -27.439 1.00 54.22 198 CYS A N 1
ATOM 1576 C CA . CYS A 1 198 ? -3.038 5.004 -26.793 1.00 54.22 198 CYS A CA 1
ATOM 1577 C C . CYS A 1 198 ? -4.352 5.128 -27.568 1.00 54.22 198 CYS A C 1
ATOM 1579 O O . CYS A 1 198 ? -5.183 6.002 -27.305 1.00 54.22 198 CYS A O 1
ATOM 1581 N N . ARG A 1 199 ? -4.602 4.210 -28.506 1.00 45.91 199 ARG A N 1
ATOM 1582 C CA . ARG A 1 199 ? -5.985 3.750 -28.670 1.00 45.91 199 ARG A CA 1
ATOM 1583 C C . ARG A 1 199 ? -6.287 2.989 -27.387 1.00 45.91 199 ARG A C 1
ATOM 1585 O O . ARG A 1 199 ? -5.672 1.955 -27.168 1.00 45.91 199 ARG A O 1
ATOM 1592 N N . CYS A 1 200 ? -7.175 3.499 -26.532 1.00 33.00 200 CYS A N 1
ATOM 1593 C CA . CYS A 1 200 ? -7.732 2.691 -25.451 1.00 33.00 200 CYS A CA 1
ATOM 1594 C C . CYS A 1 200 ? -8.312 1.425 -26.088 1.00 33.00 200 CYS A C 1
ATOM 1596 O O . CYS A 1 200 ? -9.382 1.462 -26.699 1.00 33.00 200 CYS A O 1
ATOM 1598 N N . TRP A 1 201 ? -7.570 0.326 -26.005 1.00 25.78 201 TRP A N 1
ATOM 1599 C CA . TRP A 1 201 ? -8.133 -0.996 -26.158 1.00 25.78 201 TRP A CA 1
ATOM 1600 C C . TRP A 1 201 ? -8.928 -1.202 -24.884 1.00 25.78 201 TRP A C 1
ATOM 1602 O O . TRP A 1 201 ? -8.379 -1.520 -23.834 1.00 25.78 201 TRP A O 1
ATOM 1612 N N . TRP A 1 202 ? -10.226 -0.932 -24.960 1.00 23.47 202 TRP A N 1
ATOM 1613 C CA . TRP A 1 202 ? -11.145 -1.479 -23.984 1.00 23.47 202 TRP A CA 1
ATOM 1614 C C . TRP A 1 202 ? -11.032 -2.994 -24.123 1.00 23.47 202 TRP A C 1
ATOM 1616 O O . TRP A 1 202 ? -11.604 -3.579 -25.042 1.00 23.47 202 TRP A O 1
ATOM 1626 N N . ILE A 1 203 ? -10.244 -3.628 -23.256 1.00 25.88 203 ILE A N 1
ATOM 1627 C CA . ILE A 1 203 ? -10.346 -5.065 -23.036 1.00 25.88 203 ILE A CA 1
ATOM 1628 C C . ILE A 1 203 ? -11.664 -5.238 -22.286 1.00 25.88 203 ILE A C 1
ATOM 1630 O O . ILE A 1 203 ? -11.724 -5.250 -21.060 1.00 25.88 203 ILE A O 1
ATOM 1634 N N . VAL A 1 204 ? -12.755 -5.259 -23.049 1.00 25.64 204 VAL A N 1
ATOM 1635 C CA . VAL A 1 204 ? -14.050 -5.698 -22.555 1.00 25.64 204 VAL A CA 1
ATOM 1636 C C . VAL A 1 204 ? -13.896 -7.196 -22.361 1.00 25.64 204 VAL A C 1
ATOM 1638 O O . VAL A 1 204 ? -13.937 -7.959 -23.324 1.00 25.64 204 VAL A O 1
ATOM 1641 N N . PHE A 1 205 ? -13.676 -7.627 -21.121 1.00 27.44 205 PHE A N 1
ATOM 1642 C CA . PHE A 1 205 ? -14.013 -8.997 -20.766 1.00 27.44 205 PHE A CA 1
ATOM 1643 C C . PHE A 1 205 ? -15.518 -9.131 -21.023 1.00 27.44 205 PHE A C 1
ATOM 1645 O O . PHE A 1 205 ? -16.278 -8.341 -20.456 1.00 27.44 205 PHE A O 1
ATOM 1652 N N . PRO A 1 206 ? -15.979 -10.046 -21.894 1.00 26.97 206 PRO A N 1
ATOM 1653 C CA . PRO A 1 206 ? -17.401 -10.301 -22.055 1.00 26.97 206 PRO A CA 1
ATOM 1654 C C . PRO A 1 206 ? -17.910 -10.955 -20.765 1.00 26.97 206 PRO A C 1
ATOM 1656 O O . PRO A 1 206 ? -17.995 -12.171 -20.643 1.00 26.97 206 PRO A O 1
ATOM 1659 N N . GLY A 1 207 ? -18.193 -10.131 -19.761 1.00 29.78 207 GLY A N 1
ATOM 1660 C CA . GLY A 1 207 ? -18.926 -10.521 -18.575 1.00 29.78 207 GLY A CA 1
ATOM 1661 C C . GLY A 1 207 ? -20.398 -10.559 -18.937 1.00 29.78 207 GLY A C 1
ATOM 1662 O O . GLY A 1 207 ? -21.059 -9.525 -19.003 1.00 29.78 207 GLY A O 1
ATOM 1663 N N . THR A 1 208 ? -20.924 -11.754 -19.181 1.00 36.78 208 THR A N 1
ATOM 1664 C CA . THR A 1 208 ? -22.360 -12.019 -19.107 1.00 36.78 208 THR A CA 1
ATOM 1665 C C . THR A 1 208 ? -22.794 -11.832 -17.654 1.00 36.78 208 THR A C 1
ATOM 1667 O O . THR A 1 208 ? -22.763 -12.767 -16.859 1.00 36.78 208 THR A O 1
ATOM 1670 N N . GLY A 1 209 ? -23.128 -10.602 -17.282 1.00 31.58 209 GLY A N 1
ATOM 1671 C CA . GLY A 1 209 ? -23.583 -10.267 -15.941 1.00 31.58 209 GLY A CA 1
ATOM 1672 C C . GLY A 1 209 ? -24.367 -8.969 -15.965 1.00 31.58 209 GLY A C 1
ATOM 1673 O O . GLY A 1 209 ? -23.798 -7.885 -15.909 1.00 31.58 209 GLY A O 1
ATOM 1674 N N . THR A 1 210 ? -25.686 -9.075 -16.068 1.00 25.61 210 THR A N 1
ATOM 1675 C CA . THR A 1 210 ? -26.602 -7.967 -15.803 1.00 25.61 210 THR A CA 1
ATOM 1676 C C . THR A 1 210 ? -26.545 -7.635 -14.314 1.00 25.61 210 THR A C 1
ATOM 1678 O O . THR A 1 210 ? -27.023 -8.413 -13.490 1.00 25.61 210 THR A O 1
ATOM 1681 N N . TRP A 1 211 ? -25.963 -6.489 -13.959 1.00 24.80 211 TRP A N 1
ATOM 1682 C CA . TRP A 1 211 ? -26.058 -5.940 -12.609 1.00 24.80 211 TRP A CA 1
ATOM 1683 C C . TRP A 1 211 ? -27.320 -5.080 -12.520 1.00 24.80 211 TRP A C 1
ATOM 1685 O O . TRP A 1 211 ? -27.335 -3.920 -12.924 1.00 24.80 211 TRP A O 1
ATOM 1695 N N . THR A 1 212 ? -28.407 -5.669 -12.028 1.00 29.06 212 THR A N 1
ATOM 1696 C CA . THR A 1 212 ? -29.585 -4.928 -11.563 1.00 29.06 212 THR A CA 1
ATOM 1697 C C . THR A 1 212 ? -29.643 -5.060 -10.051 1.00 29.06 212 THR A C 1
ATOM 1699 O O . THR A 1 212 ? -30.159 -6.045 -9.528 1.00 29.06 212 THR A O 1
ATOM 1702 N N . GLY A 1 213 ? -29.073 -4.082 -9.353 1.00 25.67 213 GLY A N 1
ATOM 1703 C CA . GLY A 1 213 ? -29.124 -3.980 -7.900 1.00 25.67 213 GLY A CA 1
ATOM 1704 C C . GLY A 1 213 ? -29.599 -2.598 -7.476 1.00 25.67 213 GLY A C 1
ATOM 1705 O O . GLY A 1 213 ? -28.794 -1.746 -7.125 1.00 25.67 213 GLY A O 1
ATOM 1706 N N . THR A 1 214 ? -30.911 -2.364 -7.496 1.00 34.84 214 THR A N 1
ATOM 1707 C CA . THR A 1 214 ? -31.531 -1.288 -6.712 1.00 34.84 214 THR A CA 1
ATOM 1708 C C . THR A 1 214 ? -31.614 -1.759 -5.264 1.00 34.84 214 THR A C 1
ATOM 1710 O O . THR A 1 214 ? -32.576 -2.416 -4.874 1.00 34.84 214 THR A O 1
ATOM 1713 N N . GLY A 1 215 ? -30.571 -1.485 -4.484 1.00 25.16 215 GLY A N 1
ATOM 1714 C CA . GLY A 1 215 ? -30.521 -1.792 -3.059 1.00 25.16 215 GLY A CA 1
ATOM 1715 C C . GLY A 1 215 ? -30.648 -0.528 -2.220 1.00 25.16 215 GLY A C 1
ATOM 1716 O O . GLY A 1 215 ? -29.648 -0.003 -1.749 1.00 25.16 215 GLY A O 1
ATOM 1717 N N . THR A 1 216 ? -31.868 -0.037 -2.009 1.00 34.06 216 THR A N 1
ATOM 1718 C CA . THR A 1 216 ? -32.167 0.852 -0.878 1.00 34.06 216 THR A CA 1
ATOM 1719 C C . THR A 1 216 ? -32.190 -0.004 0.386 1.00 34.06 216 THR A C 1
ATOM 1721 O O . THR A 1 216 ? -33.229 -0.549 0.752 1.00 34.06 216 THR A O 1
ATOM 1724 N N . GLY A 1 217 ? -31.026 -0.201 1.002 1.00 23.50 217 GLY A N 1
ATOM 1725 C CA . GLY A 1 217 ? -30.882 -0.943 2.251 1.00 23.50 217 GLY A CA 1
ATOM 1726 C C . GLY A 1 217 ? -30.578 0.001 3.406 1.00 23.50 217 GLY A C 1
ATOM 1727 O O . GLY A 1 217 ? -29.432 0.383 3.606 1.00 23.50 217 GLY A O 1
ATOM 1728 N N . THR A 1 218 ? -31.589 0.363 4.190 1.00 28.38 218 THR A N 1
ATOM 1729 C CA . THR A 1 218 ? -31.397 0.927 5.529 1.00 28.38 218 THR A CA 1
ATOM 1730 C C . THR A 1 218 ? -30.873 -0.176 6.450 1.00 28.38 218 THR A C 1
ATOM 1732 O O . THR A 1 218 ? -31.642 -0.971 6.987 1.00 28.38 218 THR A O 1
ATOM 1735 N N . ALA A 1 219 ? -29.555 -0.257 6.630 1.00 25.77 219 ALA A N 1
ATOM 1736 C CA . ALA A 1 219 ? -28.954 -1.184 7.582 1.00 25.77 219 ALA A CA 1
ATOM 1737 C C . ALA A 1 219 ? -29.108 -0.633 9.009 1.00 25.77 219 ALA A C 1
ATOM 1739 O O . ALA A 1 219 ? -28.381 0.258 9.440 1.00 25.77 219 ALA A O 1
ATOM 1740 N N . THR A 1 220 ? -30.083 -1.161 9.748 1.00 23.17 220 THR A N 1
ATOM 1741 C CA . THR A 1 220 ? -30.164 -0.988 11.204 1.00 23.17 220 THR A CA 1
ATOM 1742 C C . THR A 1 220 ? -29.243 -2.025 11.843 1.00 23.17 220 THR A C 1
ATOM 1744 O O . THR A 1 220 ? -29.435 -3.226 11.661 1.00 23.17 220 THR A O 1
ATOM 1747 N N . TRP A 1 221 ? -28.208 -1.567 12.546 1.00 30.52 221 TRP A N 1
ATOM 1748 C CA . TRP A 1 221 ? -27.188 -2.429 13.141 1.00 30.52 221 TRP A CA 1
ATOM 1749 C C . TRP A 1 221 ? -27.629 -2.907 14.529 1.00 30.52 221 TRP A C 1
ATOM 1751 O O . TRP A 1 221 ? -27.842 -2.098 15.429 1.00 30.52 221 TRP A O 1
ATOM 1761 N N . THR A 1 222 ? -27.749 -4.222 14.715 1.00 30.22 222 THR A N 1
ATOM 1762 C CA . THR A 1 222 ? -27.786 -4.859 16.040 1.00 30.22 222 THR A CA 1
ATOM 1763 C C . THR A 1 222 ? -26.952 -6.136 15.970 1.00 30.22 222 THR A C 1
ATOM 1765 O O . THR A 1 222 ? -27.291 -7.064 15.243 1.00 30.22 222 THR A O 1
ATOM 1768 N N . GLY A 1 223 ? -25.814 -6.158 16.667 1.00 28.00 223 GLY A N 1
ATOM 1769 C CA . GLY A 1 223 ? -24.884 -7.286 16.676 1.00 28.00 223 GLY A CA 1
ATOM 1770 C C . GLY A 1 223 ? -24.174 -7.396 18.020 1.00 28.00 223 GLY A C 1
ATOM 1771 O O . GLY A 1 223 ? -23.497 -6.473 18.461 1.00 28.00 223 GLY A O 1
ATOM 1772 N N . THR A 1 224 ? -24.403 -8.522 18.685 1.00 33.00 224 THR A N 1
ATOM 1773 C CA . THR A 1 224 ? -23.998 -8.877 20.047 1.00 33.00 224 THR A CA 1
ATOM 1774 C C . THR A 1 224 ? -22.519 -9.268 20.121 1.00 33.00 224 THR A C 1
ATOM 1776 O O . THR A 1 224 ? -22.157 -10.387 19.774 1.00 33.00 224 THR A O 1
ATOM 1779 N N . GLY A 1 225 ? -21.680 -8.362 20.618 1.00 32.47 225 GLY A N 1
ATOM 1780 C CA . GLY A 1 225 ? -20.285 -8.595 21.006 1.00 32.47 225 GLY A CA 1
ATOM 1781 C C . GLY A 1 225 ? -19.874 -7.501 21.993 1.00 32.47 225 GLY A C 1
ATOM 1782 O O . GLY A 1 225 ? -20.326 -6.366 21.869 1.00 32.47 225 GLY A O 1
ATOM 1783 N N . THR A 1 226 ? -19.100 -7.830 23.026 1.00 39.44 226 THR A N 1
ATOM 1784 C CA . THR A 1 226 ? -18.956 -7.086 24.302 1.00 39.44 226 THR A CA 1
ATOM 1785 C C . THR A 1 226 ? -18.270 -5.709 24.241 1.00 39.44 226 THR A C 1
ATOM 1787 O O . THR A 1 226 ? -17.882 -5.162 25.271 1.00 39.44 226 THR A O 1
ATOM 1790 N N . GLY A 1 227 ? -18.181 -5.094 23.066 1.00 43.03 227 GLY A N 1
ATOM 1791 C CA . GLY A 1 227 ? -17.698 -3.733 22.876 1.00 43.03 227 GLY A CA 1
ATOM 1792 C C . GLY A 1 227 ? -18.237 -3.158 21.576 1.00 43.03 227 GLY A C 1
ATOM 1793 O O . GLY A 1 227 ? -17.511 -3.045 20.597 1.00 43.03 227 GLY A O 1
ATOM 1794 N N . THR A 1 228 ? -19.524 -2.821 21.531 1.00 51.56 228 THR A N 1
ATOM 1795 C CA . THR A 1 228 ? -20.082 -2.108 20.379 1.00 51.56 228 THR A CA 1
ATOM 1796 C C . THR A 1 228 ? -19.528 -0.685 20.381 1.00 51.56 228 THR A C 1
ATOM 1798 O O . THR A 1 228 ? -19.798 0.070 21.323 1.00 51.56 228 THR A O 1
ATOM 1801 N N . ALA A 1 229 ? -18.769 -0.315 19.346 1.00 53.97 229 ALA A N 1
ATOM 1802 C CA . ALA A 1 229 ? -18.473 1.086 19.066 1.00 53.97 229 ALA A CA 1
ATOM 1803 C C . ALA A 1 229 ? -19.796 1.865 19.089 1.00 53.97 229 ALA A C 1
ATOM 1805 O O . ALA A 1 229 ? -20.792 1.437 18.499 1.00 53.97 229 ALA A O 1
ATOM 1806 N N . ARG A 1 230 ? -19.841 2.958 19.849 1.00 60.78 230 ARG A N 1
ATOM 1807 C CA . ARG A 1 230 ? -21.018 3.831 19.854 1.00 60.78 230 ARG A CA 1
ATOM 1808 C C . ARG A 1 230 ? -21.034 4.583 18.529 1.00 60.78 230 ARG A C 1
ATOM 1810 O O . ARG A 1 230 ? -19.976 4.899 18.007 1.00 60.78 230 ARG A O 1
ATOM 1817 N N . ASP A 1 231 ? -22.209 4.872 17.986 1.00 67.62 231 ASP A N 1
ATOM 1818 C CA . ASP A 1 231 ? -22.317 5.812 16.871 1.00 67.62 231 ASP A CA 1
ATOM 1819 C C . ASP A 1 231 ? -23.070 7.049 17.349 1.00 67.62 231 ASP A C 1
ATOM 1821 O O . ASP A 1 231 ? -24.295 7.065 17.464 1.00 67.62 231 ASP A O 1
ATOM 1825 N N . SER A 1 232 ? -22.323 8.107 17.658 1.00 72.00 232 SER A N 1
ATOM 1826 C CA . SER A 1 232 ? -22.867 9.423 18.007 1.00 72.00 232 SER A CA 1
ATOM 1827 C C . SER A 1 232 ? -23.433 10.193 16.798 1.00 72.00 232 SER A C 1
ATOM 1829 O O . SER A 1 232 ? -23.649 11.411 16.871 1.00 72.00 232 SER A O 1
ATOM 1831 N N . GLY A 1 233 ? -23.655 9.498 15.676 1.00 80.00 233 GLY A N 1
ATOM 1832 C CA . GLY A 1 233 ? -24.183 10.009 14.415 1.00 80.00 233 GLY A CA 1
ATOM 1833 C C . GLY A 1 233 ? -23.141 10.747 13.579 1.00 80.00 233 GLY A C 1
ATOM 1834 O O . GLY A 1 233 ? -23.494 11.475 12.651 1.00 80.00 233 GLY A O 1
ATOM 1835 N N . TRP A 1 234 ? -21.852 10.643 13.922 1.00 82.62 234 TRP A N 1
ATOM 1836 C CA . TRP A 1 234 ? -20.812 11.381 13.202 1.00 82.62 234 TRP A CA 1
ATOM 1837 C C . TRP A 1 234 ? -20.515 10.780 11.827 1.00 82.62 234 TRP A C 1
ATOM 1839 O O . TRP A 1 234 ? -20.096 11.539 10.950 1.00 82.62 234 TRP A O 1
ATOM 1849 N N . THR A 1 235 ? -20.749 9.476 11.666 1.00 86.38 235 THR A N 1
ATOM 1850 C CA . THR A 1 235 ? -20.503 8.668 10.461 1.00 86.38 235 THR A CA 1
ATOM 1851 C C . THR A 1 235 ? -21.533 8.925 9.355 1.00 86.38 235 THR A C 1
ATOM 1853 O O . THR A 1 235 ? -21.198 8.845 8.178 1.00 86.38 235 THR A O 1
ATOM 1856 N N . ALA A 1 236 ? -22.771 9.261 9.729 1.00 88.06 236 ALA A N 1
ATOM 1857 C CA . ALA A 1 236 ? -23.910 9.427 8.823 1.00 88.06 236 ALA A CA 1
ATOM 1858 C C . ALA A 1 236 ? -24.083 10.858 8.291 1.00 88.06 236 ALA A C 1
ATOM 1860 O O . ALA A 1 236 ? -24.941 11.118 7.452 1.00 88.06 236 ALA A O 1
ATOM 1861 N N . ALA A 1 237 ? -23.307 11.811 8.800 1.00 87.25 237 ALA A N 1
ATOM 1862 C CA . ALA A 1 237 ? -23.409 13.201 8.387 1.00 87.25 237 ALA A CA 1
ATOM 1863 C C . ALA A 1 237 ? -22.296 13.558 7.403 1.00 87.25 237 ALA A C 1
ATOM 1865 O O . ALA A 1 237 ? -21.153 13.141 7.577 1.00 87.25 237 ALA A O 1
ATOM 1866 N N . GLU A 1 238 ? -22.638 14.376 6.409 1.00 89.94 238 GLU A N 1
ATOM 1867 C CA . GLU A 1 238 ? -21.716 14.830 5.370 1.00 89.94 238 GLU A CA 1
ATOM 1868 C C . GLU A 1 238 ? -20.494 15.542 5.969 1.00 89.94 238 GLU A C 1
ATOM 1870 O O . GLU A 1 238 ? -20.595 16.316 6.934 1.00 89.94 238 GLU A O 1
ATOM 1875 N N . ARG A 1 239 ? -19.321 15.236 5.415 1.00 85.31 239 ARG A N 1
ATOM 1876 C CA . ARG A 1 239 ? -18.017 15.773 5.794 1.00 85.31 239 ARG A CA 1
ATOM 1877 C C . ARG A 1 239 ? -17.226 16.152 4.559 1.00 85.31 239 ARG A C 1
ATOM 1879 O O . ARG A 1 239 ? -17.243 15.447 3.553 1.00 85.31 239 ARG A O 1
ATOM 1886 N N . ASP A 1 240 ? -16.447 17.207 4.715 1.00 85.56 240 ASP A N 1
ATOM 1887 C CA . ASP A 1 240 ? -15.399 17.562 3.777 1.00 85.56 240 ASP A CA 1
ATOM 1888 C C . ASP A 1 240 ? -14.270 16.538 3.876 1.00 85.56 240 ASP A C 1
ATOM 1890 O O . ASP A 1 240 ? -13.629 16.389 4.920 1.00 85.56 240 ASP A O 1
ATOM 1894 N N . HIS A 1 241 ? -14.033 15.816 2.785 1.00 81.50 241 HIS A N 1
ATOM 1895 C CA . HIS A 1 241 ? -12.957 14.844 2.691 1.00 81.50 241 HIS A CA 1
ATOM 1896 C C . HIS A 1 241 ? -11.935 15.280 1.649 1.00 81.50 241 HIS A C 1
ATOM 1898 O O . HIS A 1 241 ? -12.278 15.609 0.514 1.00 81.50 241 HIS A O 1
ATOM 1904 N N . ARG A 1 242 ? -10.662 15.284 2.037 1.00 80.94 242 ARG A N 1
ATOM 1905 C CA . ARG A 1 242 ? -9.561 15.633 1.145 1.00 80.94 242 ARG A CA 1
ATOM 1906 C C . ARG A 1 242 ? -9.218 14.438 0.258 1.00 80.94 242 ARG A C 1
ATOM 1908 O O . ARG A 1 242 ? -9.067 13.323 0.750 1.00 80.94 242 ARG A O 1
ATOM 1915 N N . ALA A 1 243 ? -9.073 14.671 -1.043 1.00 73.06 243 ALA A N 1
ATOM 1916 C CA . ALA A 1 243 ? -8.495 13.671 -1.935 1.00 73.06 243 ALA A CA 1
ATOM 1917 C C . ALA A 1 243 ? -6.973 13.594 -1.730 1.00 73.06 243 ALA A C 1
ATOM 1919 O O . ALA A 1 243 ? -6.313 14.595 -1.449 1.00 73.06 243 ALA A O 1
ATOM 1920 N N . ILE A 1 244 ? -6.418 12.398 -1.875 1.00 73.75 244 ILE A N 1
ATOM 1921 C CA . ILE A 1 244 ? -4.982 12.124 -1.764 1.00 73.75 244 ILE A CA 1
ATOM 1922 C C . ILE A 1 244 ? -4.464 11.852 -3.176 1.00 73.75 244 ILE A C 1
ATOM 1924 O O . ILE A 1 244 ? -5.242 11.456 -4.042 1.00 73.75 244 ILE A O 1
ATOM 1928 N N . GLY A 1 245 ? -3.199 12.183 -3.441 1.00 67.25 245 GLY A N 1
ATOM 1929 C CA . GLY A 1 245 ? -2.636 12.119 -4.795 1.00 67.25 245 GLY A CA 1
ATOM 1930 C C . GLY A 1 245 ? -3.082 13.257 -5.727 1.00 67.25 245 GLY A C 1
ATOM 1931 O O . GLY A 1 245 ? -2.815 13.214 -6.924 1.00 67.25 245 GLY A O 1
ATOM 1932 N N . VAL A 1 246 ? -3.744 14.300 -5.206 1.00 68.12 246 VAL A N 1
ATOM 1933 C CA . VAL A 1 246 ? -4.121 15.501 -5.975 1.00 68.12 246 VAL A CA 1
ATOM 1934 C C . VAL A 1 246 ? -3.265 16.706 -5.597 1.00 68.12 246 VAL A C 1
ATOM 1936 O O . VAL A 1 246 ? -2.786 16.818 -4.468 1.00 68.12 246 VAL A O 1
ATOM 1939 N N . VAL A 1 247 ? -3.110 17.639 -6.541 1.00 69.06 247 VAL A N 1
ATOM 1940 C CA . VAL A 1 247 ? -2.384 18.896 -6.318 1.00 69.06 247 VAL A CA 1
ATOM 1941 C C . VAL A 1 247 ? -3.059 19.691 -5.208 1.00 69.06 247 VAL A C 1
ATOM 1943 O O . VAL A 1 247 ? -4.206 20.128 -5.341 1.00 69.06 247 VAL A O 1
ATOM 1946 N N . TYR A 1 248 ? -2.316 19.930 -4.133 1.00 68.69 248 TYR A N 1
ATOM 1947 C CA . TYR A 1 248 ? -2.772 20.762 -3.035 1.00 68.69 248 TYR A CA 1
ATOM 1948 C C . TYR A 1 248 ? -2.500 22.232 -3.334 1.00 68.69 248 TYR A C 1
ATOM 1950 O O . TYR A 1 248 ? -1.369 22.638 -3.594 1.00 68.69 248 TYR A O 1
ATOM 1958 N N . ARG A 1 249 ? -3.540 23.066 -3.276 1.00 72.25 249 ARG A N 1
ATOM 1959 C CA . ARG A 1 249 ? -3.392 24.517 -3.434 1.00 72.25 249 ARG A CA 1
ATOM 1960 C C . ARG A 1 249 ? -3.891 25.202 -2.180 1.00 72.25 249 ARG A C 1
ATOM 1962 O O . ARG A 1 249 ? -5.094 25.408 -2.053 1.00 72.25 249 ARG A O 1
ATOM 1969 N N . ALA A 1 250 ? -2.981 25.603 -1.293 1.00 77.44 250 ALA A N 1
ATOM 1970 C CA . ALA A 1 250 ? -3.326 26.276 -0.035 1.00 77.44 250 ALA A CA 1
ATOM 1971 C C . ALA A 1 250 ? -4.237 27.503 -0.254 1.00 77.44 250 ALA A C 1
ATOM 1973 O O . ALA A 1 250 ? -5.219 27.705 0.452 1.00 77.44 250 ALA A O 1
ATOM 1974 N N . ALA A 1 251 ? -3.996 28.277 -1.320 1.00 79.00 251 ALA A N 1
ATOM 1975 C CA . ALA A 1 251 ? -4.838 29.419 -1.693 1.00 79.00 251 ALA A CA 1
ATOM 1976 C C . ALA A 1 251 ? -6.289 29.045 -2.087 1.00 79.00 251 ALA A C 1
ATOM 1978 O O . ALA A 1 251 ? -7.137 29.925 -2.228 1.00 79.00 251 ALA A O 1
ATOM 1979 N N . ARG A 1 252 ? -6.587 27.756 -2.300 1.00 76.00 252 ARG A N 1
ATOM 1980 C CA . ARG A 1 252 ? -7.904 27.219 -2.683 1.00 76.00 252 ARG A CA 1
ATOM 1981 C C . ARG A 1 252 ? -8.497 26.270 -1.640 1.00 76.00 252 ARG A C 1
ATOM 1983 O O . ARG A 1 252 ? -9.456 25.571 -1.962 1.00 76.00 252 ARG A O 1
ATOM 1990 N N . GLU A 1 253 ? -7.988 26.292 -0.407 1.00 78.12 253 GLU A N 1
ATOM 1991 C CA . GLU A 1 253 ? -8.420 25.405 0.683 1.00 78.12 253 GLU A CA 1
ATOM 1992 C C . GLU A 1 253 ? -9.940 25.331 0.824 1.00 78.12 253 GLU A C 1
ATOM 1994 O O . GLU A 1 253 ? -10.524 24.254 0.841 1.00 78.12 253 GLU A O 1
ATOM 1999 N N . ARG A 1 254 ? -10.597 26.492 0.795 1.00 70.62 254 ARG A N 1
ATOM 2000 C CA . ARG A 1 254 ? -12.049 26.615 0.949 1.00 70.62 254 ARG A CA 1
ATOM 2001 C C . ARG A 1 254 ? -12.872 26.153 -0.264 1.00 70.62 254 ARG A C 1
ATOM 2003 O O . ARG A 1 254 ? -14.080 25.998 -0.136 1.00 70.62 254 ARG A O 1
ATOM 2010 N N . TRP A 1 255 ? -12.267 26.004 -1.443 1.00 68.56 255 TRP A N 1
ATOM 2011 C CA . TRP A 1 255 ? -13.009 25.944 -2.713 1.00 68.56 255 TRP A CA 1
ATOM 2012 C C . TRP A 1 255 ? -12.767 24.695 -3.553 1.00 68.56 255 TRP A C 1
ATOM 2014 O O . TRP A 1 255 ? -13.538 24.449 -4.476 1.00 68.56 255 TRP A O 1
ATOM 2024 N N . GLY A 1 256 ? -11.685 23.952 -3.319 1.00 70.12 256 GLY A N 1
ATOM 2025 C CA . GLY A 1 256 ? -11.332 22.872 -4.243 1.00 70.12 256 GLY A CA 1
ATOM 2026 C C . GLY A 1 256 ? -10.445 21.764 -3.703 1.00 70.12 256 GLY A C 1
ATOM 2027 O O . GLY A 1 256 ? -10.114 20.872 -4.474 1.00 70.12 256 GLY A O 1
ATOM 2028 N N . ASN A 1 257 ? -10.066 21.801 -2.423 1.00 77.00 257 ASN A N 1
ATOM 2029 C CA . ASN A 1 257 ? -9.242 20.742 -1.829 1.00 77.00 257 ASN A CA 1
ATOM 2030 C C . ASN A 1 257 ? -10.084 19.635 -1.164 1.00 77.00 257 ASN A C 1
ATOM 2032 O O . ASN A 1 257 ? -9.549 18.569 -0.863 1.00 77.00 257 ASN A O 1
ATOM 2036 N N . TYR A 1 258 ? -11.389 19.861 -0.974 1.00 81.88 258 TYR A N 1
ATOM 2037 C CA . TYR A 1 258 ? -12.298 18.933 -0.303 1.00 81.88 258 TYR A CA 1
ATOM 2038 C C . TYR A 1 258 ? -13.488 18.574 -1.185 1.00 81.88 258 TYR A C 1
ATOM 2040 O O . TYR A 1 258 ? -13.999 19.406 -1.937 1.00 81.88 258 TYR A O 1
ATOM 2048 N N . VAL A 1 259 ? -13.928 17.326 -1.063 1.00 83.62 259 VAL A N 1
ATOM 2049 C CA . VAL A 1 259 ? -15.158 16.814 -1.660 1.00 83.62 259 VAL A CA 1
ATOM 2050 C C . VAL A 1 259 ? -16.119 16.379 -0.552 1.00 83.62 259 VAL A C 1
ATOM 2052 O O . VAL A 1 259 ? -15.671 15.751 0.414 1.00 83.62 259 VAL A O 1
ATOM 2055 N N . PRO A 1 260 ? -17.421 16.690 -0.666 1.00 86.38 260 PRO A N 1
ATOM 2056 C C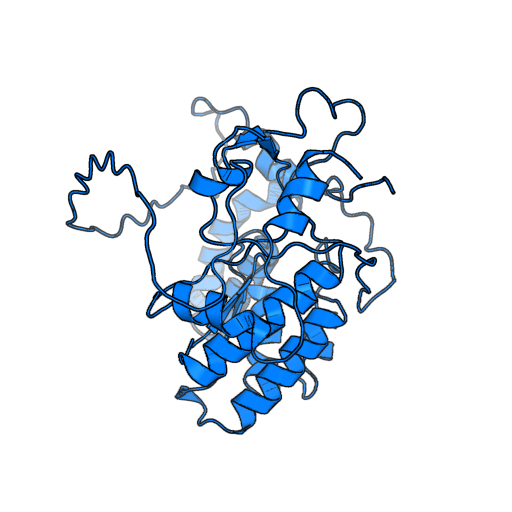A . PRO A 1 260 ? -18.409 16.241 0.306 1.00 86.38 260 PRO A CA 1
ATOM 2057 C C . PRO A 1 260 ? -18.543 14.716 0.258 1.00 86.38 260 PRO A C 1
ATOM 2059 O O . PRO A 1 260 ? -18.540 14.106 -0.815 1.00 86.38 260 PRO A O 1
ATOM 2062 N N . MET A 1 261 ? -18.625 14.088 1.428 1.00 86.75 261 MET A N 1
ATOM 2063 C CA . MET A 1 261 ? -18.675 12.635 1.578 1.00 86.75 261 MET A CA 1
ATOM 2064 C C . MET A 1 261 ? -19.345 12.244 2.901 1.00 86.75 261 MET A C 1
ATOM 2066 O O . MET A 1 261 ? -19.150 12.910 3.915 1.00 86.75 261 MET A O 1
ATOM 2070 N N . ILE A 1 262 ? -20.110 11.150 2.912 1.00 86.81 262 ILE A N 1
ATOM 2071 C CA . ILE A 1 262 ? -20.678 10.555 4.131 1.00 86.81 262 ILE A CA 1
ATOM 2072 C C . ILE A 1 262 ? -19.799 9.360 4.547 1.00 86.81 262 ILE A C 1
ATOM 2074 O O . ILE A 1 262 ? -19.727 8.387 3.795 1.00 86.81 262 ILE A O 1
ATOM 2078 N N . PRO A 1 263 ? -19.113 9.404 5.711 1.00 86.75 263 PRO A N 1
ATOM 2079 C CA . PRO A 1 263 ? -18.172 8.358 6.127 1.00 86.75 263 PRO A CA 1
ATOM 2080 C C . PRO A 1 263 ? -18.733 6.933 6.078 1.00 86.75 263 PRO A C 1
ATOM 2082 O O . PRO A 1 263 ? -18.056 6.039 5.576 1.00 86.75 263 PRO A O 1
ATOM 2085 N N . ALA A 1 264 ? -19.966 6.740 6.553 1.00 85.88 264 ALA A N 1
ATOM 2086 C CA . ALA A 1 264 ? -20.639 5.441 6.572 1.00 85.88 264 ALA A CA 1
ATOM 2087 C C . ALA A 1 264 ? -20.932 4.874 5.172 1.00 85.88 264 ALA A C 1
ATOM 2089 O O . ALA A 1 264 ? -21.014 3.659 5.023 1.00 85.88 264 ALA A O 1
ATOM 2090 N N . ASP A 1 265 ? -21.052 5.730 4.153 1.00 86.75 265 ASP A N 1
ATOM 2091 C CA . ASP A 1 265 ? -21.303 5.301 2.771 1.00 86.75 265 ASP A CA 1
ATOM 2092 C C . ASP A 1 265 ? -20.008 4.906 2.048 1.00 86.75 265 ASP A C 1
ATOM 2094 O O . ASP A 1 265 ? -20.045 4.237 1.016 1.00 86.75 265 ASP A O 1
ATOM 2098 N N . ARG A 1 266 ? -18.851 5.350 2.559 1.00 85.00 266 ARG A N 1
ATOM 2099 C CA . ARG A 1 266 ? -17.549 5.169 1.905 1.00 85.00 266 ARG A CA 1
ATOM 2100 C C . ARG A 1 266 ? -16.669 4.111 2.562 1.00 85.00 266 ARG A C 1
ATOM 2102 O O . ARG A 1 266 ? -15.835 3.534 1.869 1.00 85.00 266 ARG A O 1
ATOM 2109 N N . TYR A 1 267 ? -16.809 3.887 3.866 1.00 88.00 267 TYR A N 1
ATOM 2110 C CA . TYR A 1 267 ? -15.897 3.036 4.625 1.00 88.00 267 TYR A CA 1
ATOM 2111 C C . TYR A 1 267 ? -16.641 2.065 5.531 1.00 88.00 267 TYR A C 1
ATOM 2113 O O . TYR A 1 267 ? -17.519 2.452 6.299 1.00 88.00 267 TYR A O 1
ATOM 2121 N N . ASP A 1 268 ? -16.193 0.812 5.521 1.00 87.62 268 ASP A N 1
ATOM 2122 C CA . ASP A 1 268 ? -16.674 -0.198 6.458 1.00 87.62 268 ASP A CA 1
ATOM 2123 C C . ASP A 1 268 ? -16.141 0.030 7.878 1.00 87.62 268 ASP A C 1
ATOM 2125 O O . ASP A 1 268 ? -16.817 -0.279 8.856 1.00 87.62 268 ASP A O 1
ATOM 2129 N N . ALA A 1 269 ? -14.923 0.554 8.013 1.00 87.25 269 ALA A N 1
ATOM 2130 C CA . ALA A 1 269 ? -14.278 0.787 9.298 1.00 87.25 269 ALA A CA 1
ATOM 2131 C C . ALA A 1 269 ? -13.253 1.924 9.213 1.00 87.25 269 ALA A C 1
ATOM 2133 O O . ALA A 1 269 ? -12.749 2.248 8.139 1.00 87.25 269 ALA A O 1
ATOM 2134 N N . PHE A 1 270 ? -12.911 2.491 10.372 1.00 86.12 270 PHE A N 1
ATOM 2135 C CA . PHE A 1 270 ? -11.874 3.508 10.513 1.00 86.12 270 PHE A CA 1
ATOM 2136 C C . PHE A 1 270 ? -10.923 3.161 11.651 1.00 86.12 270 PHE A C 1
ATOM 2138 O O . PHE A 1 270 ? -11.353 2.744 12.726 1.00 86.12 270 PHE A O 1
ATOM 2145 N N . LEU A 1 271 ? -9.639 3.434 11.432 1.00 86.38 271 LEU A N 1
ATOM 2146 C CA . LEU A 1 271 ? -8.655 3.558 12.498 1.00 86.38 271 LEU A CA 1
ATOM 2147 C C . LEU A 1 271 ? -8.456 5.047 12.780 1.00 86.38 271 LEU A C 1
ATOM 2149 O O . LEU A 1 271 ? -8.037 5.804 11.907 1.00 86.38 271 LEU A O 1
ATOM 2153 N N . TYR A 1 272 ? -8.796 5.469 13.994 1.00 87.31 272 TYR A N 1
ATOM 2154 C CA . TYR A 1 272 ? -8.588 6.840 14.443 1.00 87.31 272 TYR A CA 1
ATOM 2155 C C . TYR A 1 272 ? -7.279 6.939 15.226 1.00 87.31 272 TYR A C 1
ATOM 2157 O O . TYR A 1 272 ? -7.048 6.176 16.164 1.00 87.31 272 TYR A O 1
ATOM 2165 N N . LEU A 1 273 ? -6.439 7.899 14.845 1.00 85.62 273 LEU A N 1
ATOM 2166 C CA . LEU A 1 273 ? -5.131 8.139 15.442 1.00 85.62 273 LEU A CA 1
ATOM 2167 C C . LEU A 1 273 ? -5.121 9.532 16.073 1.00 85.62 273 LEU A C 1
ATOM 2169 O O . LEU A 1 273 ? -5.303 10.530 15.381 1.00 85.62 273 LEU A O 1
ATOM 2173 N N . ASP A 1 274 ? -4.920 9.599 17.391 1.00 80.94 274 ASP A N 1
ATOM 2174 C CA . ASP A 1 274 ? -4.885 10.871 18.133 1.00 80.94 274 ASP A CA 1
ATOM 2175 C C . ASP A 1 274 ? -3.627 11.705 17.832 1.00 80.94 274 ASP A C 1
ATOM 2177 O O . ASP A 1 274 ? -3.634 12.924 18.000 1.00 80.94 274 ASP A O 1
ATOM 2181 N N . GLY A 1 275 ? -2.542 11.051 17.423 1.00 82.31 275 GLY A N 1
ATOM 2182 C CA . GLY A 1 275 ? -1.267 11.685 17.126 1.00 82.31 275 GLY A CA 1
ATOM 2183 C C . GLY A 1 275 ? -0.536 10.920 16.040 1.00 82.31 275 GLY A C 1
ATOM 2184 O O . GLY A 1 275 ? -0.639 9.695 15.953 1.00 82.31 275 GLY A O 1
ATOM 2185 N N . THR A 1 276 ? 0.184 11.669 15.216 1.00 87.00 276 THR A N 1
ATOM 2186 C CA . THR A 1 276 ? 0.926 11.143 14.078 1.00 87.00 276 THR A CA 1
ATOM 2187 C C . THR A 1 276 ? 2.291 11.807 13.965 1.00 87.00 276 THR A C 1
ATOM 2189 O O . THR A 1 276 ? 2.492 12.925 14.442 1.00 87.00 276 THR A O 1
ATOM 2192 N N . THR A 1 277 ? 3.217 11.141 13.293 1.00 86.12 277 THR A N 1
ATOM 2193 C CA . THR A 1 277 ? 4.588 11.574 13.049 1.00 86.12 277 THR A CA 1
ATOM 2194 C C . THR A 1 277 ? 4.893 11.581 11.551 1.00 86.12 277 THR A C 1
ATOM 2196 O O . THR A 1 277 ? 4.206 10.952 10.740 1.00 86.12 277 THR A O 1
ATOM 2199 N N . ALA A 1 278 ? 5.907 12.354 11.160 1.00 87.38 278 ALA A N 1
ATOM 2200 C CA . ALA A 1 278 ? 6.339 12.421 9.769 1.00 87.38 278 ALA A CA 1
ATOM 2201 C C . ALA A 1 278 ? 6.950 11.086 9.323 1.00 87.38 278 ALA A C 1
ATOM 2203 O O . ALA A 1 278 ? 7.692 10.447 10.073 1.00 87.38 278 ALA A O 1
ATOM 2204 N N . LEU A 1 279 ? 6.657 10.687 8.087 1.00 88.25 279 LEU A N 1
ATOM 2205 C CA . LEU A 1 279 ? 7.246 9.505 7.471 1.00 88.25 279 LEU A CA 1
ATOM 2206 C C . LEU A 1 279 ? 8.771 9.648 7.360 1.00 88.25 279 LEU A C 1
ATOM 2208 O O . LEU A 1 279 ? 9.279 10.711 7.002 1.00 88.25 279 LEU A O 1
ATOM 2212 N N . THR A 1 280 ? 9.502 8.563 7.626 1.00 90.25 280 THR A N 1
ATOM 2213 C CA . THR A 1 280 ? 10.966 8.537 7.485 1.00 90.25 280 THR A CA 1
ATOM 2214 C C . THR A 1 280 ? 11.366 7.854 6.172 1.00 90.25 280 THR A C 1
ATOM 2216 O O . THR A 1 280 ? 11.266 6.627 6.068 1.00 90.25 280 THR A O 1
ATOM 2219 N N . PRO A 1 281 ? 11.823 8.601 5.151 1.00 90.69 281 PRO A N 1
ATOM 2220 C CA . PRO A 1 281 ? 12.244 8.011 3.885 1.00 90.69 281 PRO A CA 1
ATOM 2221 C C . PRO A 1 281 ? 13.570 7.248 4.032 1.00 90.69 281 PRO A C 1
ATOM 2223 O O . PRO A 1 281 ? 14.426 7.614 4.837 1.00 90.69 281 PRO A O 1
ATOM 2226 N N . LEU A 1 282 ? 13.783 6.213 3.213 1.00 90.00 282 LEU A N 1
ATOM 2227 C CA . LEU A 1 282 ? 15.051 5.464 3.166 1.00 90.00 282 LEU A CA 1
ATOM 2228 C C . LEU A 1 282 ? 16.191 6.303 2.577 1.00 90.00 282 LEU A C 1
ATOM 2230 O O . LEU A 1 282 ? 17.357 6.084 2.902 1.00 90.00 282 LEU A O 1
ATOM 2234 N N . ARG A 1 283 ? 15.847 7.275 1.725 1.00 81.38 283 ARG A N 1
ATOM 2235 C CA . ARG A 1 283 ? 16.768 8.251 1.142 1.00 81.38 283 ARG A CA 1
ATOM 2236 C C . ARG A 1 283 ? 16.289 9.662 1.446 1.00 81.38 283 ARG A C 1
ATOM 2238 O O . ARG A 1 283 ? 15.146 10.007 1.176 1.00 81.38 283 ARG A O 1
ATOM 2245 N N . THR A 1 284 ? 17.189 10.485 1.967 1.00 62.12 284 THR A N 1
ATOM 2246 C CA . THR A 1 284 ? 16.946 11.903 2.273 1.00 62.12 284 THR A CA 1
ATOM 2247 C C . THR A 1 284 ? 17.359 12.844 1.143 1.00 62.12 284 THR A C 1
ATOM 2249 O O . THR A 1 284 ? 17.122 14.046 1.235 1.00 62.12 284 THR A O 1
ATOM 2252 N N . ALA A 1 285 ? 17.986 12.328 0.079 1.00 55.03 285 ALA A N 1
ATOM 2253 C CA . ALA A 1 285 ? 18.387 13.139 -1.062 1.00 55.03 285 ALA A CA 1
ATOM 2254 C C . ALA A 1 285 ? 17.148 13.646 -1.810 1.00 55.03 285 ALA A C 1
ATOM 2256 O O . ALA A 1 285 ? 16.288 12.849 -2.193 1.00 55.03 285 ALA A O 1
ATOM 2257 N N . ALA A 1 286 ? 17.078 14.962 -2.028 1.00 49.78 286 ALA A N 1
ATOM 2258 C CA . ALA A 1 286 ? 16.077 15.554 -2.902 1.00 49.78 286 ALA A CA 1
ATOM 2259 C C . ALA A 1 286 ? 16.177 14.878 -4.282 1.00 49.78 286 ALA A C 1
ATOM 2261 O O . ALA A 1 286 ? 17.288 14.787 -4.822 1.00 49.78 286 ALA A O 1
ATOM 2262 N N . PRO A 1 287 ? 15.070 14.360 -4.844 1.00 51.81 287 PRO A N 1
ATOM 2263 C CA . PRO A 1 287 ? 15.102 13.880 -6.212 1.00 51.81 287 PRO A CA 1
ATOM 2264 C C . PRO A 1 287 ? 15.517 15.037 -7.139 1.00 51.81 287 PRO A C 1
ATOM 2266 O O . PRO A 1 287 ? 15.267 16.202 -6.813 1.00 51.81 287 PRO A O 1
ATOM 2269 N N . PRO A 1 288 ? 16.185 14.746 -8.270 1.00 49.41 288 PRO A N 1
ATOM 2270 C CA . PRO A 1 288 ? 16.402 15.756 -9.301 1.00 49.41 288 PRO A CA 1
ATOM 2271 C C . PRO A 1 288 ? 15.058 16.390 -9.662 1.00 49.41 288 PRO A C 1
ATOM 2273 O O . PRO A 1 288 ? 14.061 15.678 -9.650 1.00 49.41 288 PRO A O 1
ATOM 2276 N N . ASP A 1 289 ? 15.061 17.695 -9.949 1.00 49.69 289 ASP A N 1
ATOM 2277 C CA . ASP A 1 289 ? 13.899 18.536 -10.274 1.00 49.69 289 ASP A CA 1
ATOM 2278 C C . ASP A 1 289 ? 12.868 17.775 -11.129 1.00 49.69 289 ASP A C 1
ATOM 2280 O O . ASP A 1 289 ? 12.976 17.682 -12.353 1.00 49.69 289 ASP A O 1
ATOM 2284 N N . THR A 1 290 ? 11.912 17.121 -10.470 1.00 51.78 290 THR A N 1
ATOM 2285 C CA . THR A 1 290 ? 10.841 16.410 -11.149 1.00 51.78 290 THR A CA 1
ATOM 2286 C C . THR A 1 290 ? 9.775 17.452 -11.395 1.00 51.78 290 THR A C 1
ATOM 2288 O O . THR A 1 290 ? 9.164 17.923 -10.444 1.00 51.78 290 THR A O 1
ATOM 2291 N N . HIS A 1 291 ? 9.520 17.800 -12.655 1.00 50.34 291 HIS A N 1
ATOM 2292 C CA . HIS A 1 291 ? 8.452 18.722 -13.067 1.00 50.34 291 HIS A CA 1
ATOM 2293 C C . HIS A 1 291 ? 7.019 18.273 -12.658 1.00 50.34 291 HIS A C 1
ATOM 2295 O O . HIS A 1 291 ? 6.033 18.849 -13.118 1.00 50.34 291 HIS A O 1
ATOM 2301 N N . GLU A 1 292 ? 6.876 17.236 -11.823 1.00 51.66 292 GLU A N 1
ATOM 2302 C CA . GLU A 1 292 ? 5.617 16.782 -11.235 1.00 51.66 292 GLU A CA 1
ATOM 2303 C C . GLU A 1 292 ? 5.212 17.730 -10.086 1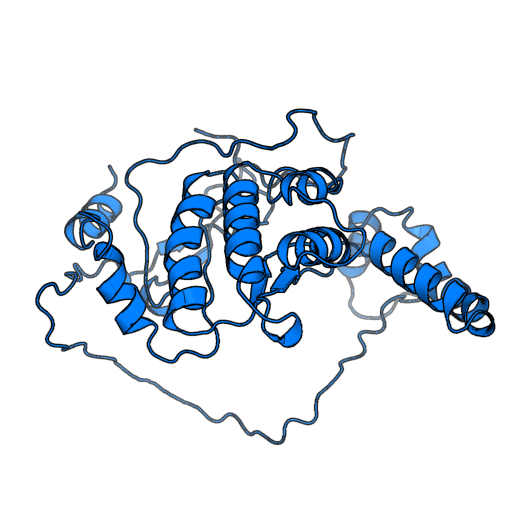.00 51.66 292 GLU A C 1
ATOM 2305 O O . GLU A 1 292 ? 5.968 17.933 -9.137 1.00 51.66 292 GLU A O 1
ATOM 2310 N N . GLU A 1 293 ? 4.026 18.354 -10.191 1.00 51.06 293 GLU A N 1
ATOM 2311 C CA . GLU A 1 293 ? 3.509 19.265 -9.156 1.00 51.06 293 GLU A CA 1
ATOM 2312 C C . GLU A 1 293 ? 3.366 18.526 -7.813 1.00 51.06 293 GLU A C 1
ATOM 2314 O O . GLU A 1 293 ? 2.750 17.461 -7.734 1.00 51.06 293 GLU A O 1
ATOM 2319 N N . GLU A 1 294 ? 3.918 19.112 -6.748 1.00 49.06 294 GLU A N 1
ATOM 2320 C CA . GLU A 1 294 ? 3.960 18.496 -5.423 1.00 49.06 294 GLU A CA 1
ATOM 2321 C C . GLU A 1 294 ? 2.556 18.207 -4.852 1.00 49.06 294 GLU A C 1
ATOM 2323 O O . GLU A 1 294 ? 1.675 19.067 -4.806 1.00 49.06 294 GLU A O 1
ATOM 2328 N N . SER A 1 295 ? 2.365 16.985 -4.346 1.00 47.41 295 SER A N 1
ATOM 2329 C CA . SER A 1 295 ? 1.195 16.556 -3.561 1.00 47.41 295 SER A CA 1
ATOM 2330 C C . SER A 1 295 ? 1.435 16.662 -2.046 1.00 47.41 295 SER A C 1
ATOM 2332 O O . SER A 1 295 ? 0.561 16.315 -1.241 1.00 47.41 295 SER A O 1
ATOM 2334 N N . TRP A 1 296 ? 2.611 17.171 -1.657 1.00 40.28 296 TRP A N 1
ATOM 2335 C CA . TRP A 1 296 ? 2.989 17.454 -0.277 1.00 40.28 296 TRP A CA 1
ATOM 2336 C C . TRP A 1 296 ? 1.969 18.393 0.384 1.00 40.28 296 TRP A C 1
ATOM 2338 O O . TRP A 1 296 ? 1.647 19.448 -0.168 1.00 40.28 296 TRP A O 1
ATOM 2348 N N . PRO A 1 297 ? 1.480 18.091 1.596 1.00 37.50 297 PRO A N 1
ATOM 2349 C CA . PRO A 1 297 ? 0.914 19.132 2.430 1.00 37.50 297 PRO A CA 1
ATOM 2350 C C . PRO A 1 297 ? 2.067 19.983 2.983 1.00 37.50 297 PRO A C 1
ATOM 2352 O O . PRO A 1 297 ? 2.788 19.561 3.883 1.00 37.50 297 PRO A O 1
ATOM 2355 N N . THR A 1 298 ? 2.256 21.201 2.469 1.00 31.91 298 THR A N 1
ATOM 2356 C CA . 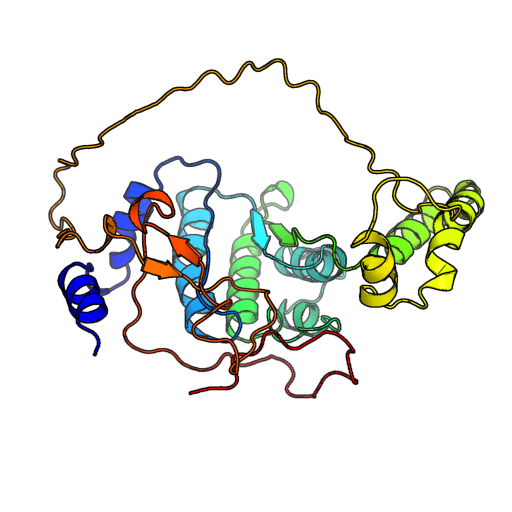THR A 1 298 ? 2.992 22.230 3.217 1.00 31.91 298 THR A CA 1
ATOM 2357 C C . THR A 1 298 ? 2.047 22.793 4.276 1.00 31.91 298 THR A C 1
ATOM 2359 O O . THR A 1 298 ? 1.159 23.588 3.959 1.00 31.91 298 THR A O 1
ATOM 2362 N N . GLY A 1 299 ? 2.209 22.346 5.517 1.00 26.11 299 GLY A N 1
ATOM 2363 C CA . GLY A 1 299 ? 1.434 22.821 6.660 1.00 26.11 299 GLY A CA 1
ATOM 2364 C C . GLY A 1 299 ? 1.388 21.787 7.777 1.00 26.11 299 GLY A C 1
ATOM 2365 O O . GLY A 1 299 ? 0.636 20.820 7.683 1.00 26.11 299 GLY A O 1
ATOM 2366 N N . MET A 1 300 ? 2.196 22.005 8.820 1.00 27.95 300 MET A N 1
ATOM 2367 C CA . MET A 1 300 ? 1.738 21.722 10.184 1.00 27.95 300 MET A CA 1
ATOM 2368 C C . MET A 1 300 ? 0.724 22.790 10.591 1.00 27.95 300 MET A C 1
ATOM 2370 O O . MET A 1 300 ? 0.905 23.948 10.143 1.00 27.95 300 MET A O 1
#

Organism: NCBI:txid1306406

Radius of gyration: 22.62 Å; chains: 1; bounding box: 52×53×61 Å

Sequence (300 aa):
MPPTARRVRADALPHTGPGSLDPLMERIGDARYVLIGEASHGTAEFYRWPAEPTRRLVEERGVSFVAVEGDWPDRLAAHRAVTAAPGAPDDPREALEGFHRWPAWMWANTDVADFARWLREYNARLPAERRVGFFGLDVTSLWESLHAVLGHLRRHDPDRVGAALEAYRCFEPYARDPQEYARPTRLVPRPAAGPKCCRCWWIVFPGTGTWTGTGTGTATWTGTGTGTARDSGWTAAERDHRAIGVVYRAARERWGNYVPMIPADRYDAFLYLDGTTALTPLRTAAPPDTHEEESWPTGM

Secondary structure (DSSP, 8-state):
--HHHHHHHHHSPP--SGGGGHHHHHHHTT-S------S-SSBTHHHHHHHHHHHHHHHHH---EEEEEEEHHHHHHHHHHHTT-TTS-SSHHHHHHT--SSSHHHHSBHHHHHHHHHHHHHHTTS-GGGPPEEEEEE---HHHHHHHHHHHHHHH-GGGHHHHHHHHGGGGGGTT-HHHHHHHHTT-SS--SS--S----------------------------S-PPP--SSSSS-EEEE-SSS---GGGHHHHSEEEE-HHHH-S-----S---B--BS--SPPS---SPP------